Protein AF-A0A7J3VP95-F1 (afdb_monomer_lite)

Secondary structure (DSSP, 8-state):
--EEE--HHHHHHHHHHHHHH-TT---EEEEEEEEE-SSSS-TTTS-HHHHGGGTTTEEEETTTTEEEESS-EEETTTTEEE-TT-EEE-SS--SSPP----EEEEEEEEEETTEEEEEEEEEEPEEEEEEEEE--SSHHHHHHTT-------TT-----EEEEEEEEEPPPGGGG-----TT-EEEE---------------

Radius of gyration: 23.66 Å; chains: 1; bounding box: 58×36×75 Å

Sequence (203 aa):
MAVYECNEQQFIENIVRLLNALSDNRLIVNRRITLCDDHKYGPSILPEQEFAKYASIMERKGVKRSVYAKIPFIDEFHNRFYYAEEILHSSSSLSTPRLSIPYYRVEYSFSLWGNSYIYTFDVLFEPEVVIEKRRLPTGRMRRRIGIGSSSPSPNSSNNSILVHILRFNQPDERMFNINIPTQVVVLDVKRMIRTLGIDNEKI

Structure (mmCIF, N/CA/C/O backbone):
data_AF-A0A7J3VP95-F1
#
_entry.id   AF-A0A7J3VP95-F1
#
loop_
_atom_site.group_PDB
_atom_site.id
_atom_site.type_symbol
_atom_site.label_atom_id
_atom_site.label_alt_id
_atom_site.label_comp_id
_atom_site.label_asym_id
_atom_site.label_entity_id
_atom_site.label_seq_id
_atom_site.pdbx_PDB_ins_code
_atom_site.Cartn_x
_atom_site.Cartn_y
_atom_site.Cartn_z
_atom_site.occupancy
_atom_site.B_iso_or_equiv
_atom_site.auth_seq_id
_atom_site.auth_comp_id
_atom_site.auth_asym_id
_atom_site.auth_atom_id
_atom_site.pdbx_PDB_model_num
ATOM 1 N N . MET A 1 1 ? -21.949 14.390 17.402 1.00 67.62 1 MET A N 1
ATOM 2 C CA . MET A 1 1 ? -21.228 13.100 17.449 1.00 67.62 1 MET A CA 1
ATOM 3 C C . MET A 1 1 ? -19.769 13.398 17.171 1.00 67.62 1 MET A C 1
ATOM 5 O O . MET A 1 1 ? -19.504 14.025 16.151 1.00 67.62 1 MET A O 1
ATOM 9 N N . ALA A 1 2 ? -18.862 13.059 18.086 1.00 84.50 2 ALA A N 1
ATOM 10 C CA . ALA A 1 2 ? -17.431 13.306 17.908 1.00 84.50 2 ALA A CA 1
ATOM 11 C C . ALA A 1 2 ? -16.726 12.046 17.384 1.00 84.50 2 ALA A C 1
ATOM 13 O O . ALA A 1 2 ? -17.074 10.927 17.771 1.00 84.50 2 ALA A O 1
ATOM 14 N N . VAL A 1 3 ? -15.746 12.244 16.504 1.00 88.75 3 VAL A N 1
ATOM 15 C CA . VAL A 1 3 ? -14.845 11.197 16.012 1.00 88.75 3 VAL A CA 1
ATOM 16 C C . VAL A 1 3 ? -13.452 11.497 16.552 1.00 88.75 3 VAL A C 1
ATOM 18 O O . VAL A 1 3 ? -12.950 12.604 16.373 1.00 88.75 3 VAL A O 1
ATOM 21 N N . TYR A 1 4 ? -12.857 10.522 17.232 1.00 90.69 4 TYR A N 1
ATOM 22 C CA . TYR A 1 4 ? -11.535 10.612 17.835 1.00 90.69 4 TYR A CA 1
ATOM 23 C C . TYR A 1 4 ? -10.558 9.733 17.062 1.00 90.69 4 TYR A C 1
ATOM 25 O O . TYR A 1 4 ? -10.614 8.504 17.145 1.00 90.69 4 TYR A O 1
ATOM 33 N N . GLU A 1 5 ? -9.649 10.369 16.330 1.00 92.88 5 GLU A N 1
ATOM 34 C CA . GLU A 1 5 ? -8.517 9.689 15.710 1.00 92.88 5 GLU A CA 1
ATOM 35 C C . GLU A 1 5 ? -7.461 9.396 16.775 1.00 92.88 5 GLU A C 1
ATOM 37 O O . GLU A 1 5 ? -6.979 10.289 17.473 1.00 92.88 5 GLU A O 1
ATOM 42 N N . CYS A 1 6 ? -7.145 8.118 16.927 1.00 92.94 6 CYS A N 1
ATOM 43 C CA . CYS A 1 6 ? -6.206 7.601 17.907 1.00 92.94 6 CYS A CA 1
ATOM 44 C C . CYS A 1 6 ? -4.969 7.069 17.182 1.00 92.94 6 CYS A C 1
ATOM 46 O O . CYS A 1 6 ? -5.065 6.573 16.060 1.00 92.94 6 CYS A O 1
ATOM 48 N N . ASN A 1 7 ? -3.812 7.094 17.840 1.00 94.75 7 ASN A N 1
ATOM 49 C CA . ASN A 1 7 ? -2.738 6.164 17.489 1.00 94.75 7 ASN A CA 1
ATOM 50 C C . ASN A 1 7 ? -3.030 4.760 18.064 1.00 94.75 7 ASN A C 1
ATOM 52 O O . ASN A 1 7 ? -3.977 4.584 18.833 1.00 94.75 7 ASN A O 1
ATOM 56 N N . GLU A 1 8 ? -2.211 3.764 17.711 1.00 93.69 8 GLU A N 1
ATOM 57 C CA . GLU A 1 8 ? -2.425 2.370 18.133 1.00 93.69 8 GLU A CA 1
ATOM 58 C C . GLU A 1 8 ? -2.501 2.231 19.660 1.00 93.69 8 GLU A C 1
ATOM 60 O O . GLU A 1 8 ? -3.427 1.622 20.190 1.00 93.69 8 GLU A O 1
ATOM 65 N N . GLN A 1 9 ? -1.561 2.850 20.381 1.00 94.31 9 GLN A N 1
ATOM 66 C CA . GLN A 1 9 ? -1.474 2.745 21.838 1.00 94.31 9 GLN A CA 1
ATOM 67 C C . GLN A 1 9 ? -2.688 3.373 22.524 1.00 94.31 9 GLN A C 1
ATOM 69 O O . GLN A 1 9 ? -3.283 2.754 23.401 1.00 94.31 9 GLN A O 1
ATOM 74 N N . GLN A 1 10 ? -3.093 4.568 22.091 1.00 94.00 10 GLN A N 1
ATOM 75 C CA . GLN A 1 10 ? -4.285 5.252 22.595 1.00 94.00 10 GLN A CA 1
ATOM 76 C C . GLN A 1 10 ? -5.550 4.435 22.329 1.00 94.00 10 GLN A C 1
ATOM 78 O O . GLN A 1 10 ? -6.429 4.344 23.184 1.00 94.00 10 GLN A O 1
ATOM 83 N N . PHE A 1 11 ? -5.644 3.824 21.147 1.00 95.00 11 PHE A N 1
ATOM 84 C CA . PHE A 1 11 ? -6.777 2.989 20.777 1.00 95.00 11 PHE A CA 1
ATOM 85 C C . PHE A 1 11 ? -6.873 1.744 21.670 1.00 95.00 11 PHE A C 1
ATOM 87 O O . PHE A 1 11 ? -7.934 1.476 22.236 1.00 95.00 11 PHE A O 1
ATOM 94 N N . ILE A 1 12 ? -5.755 1.035 21.866 1.00 93.69 12 ILE A N 1
ATOM 95 C CA . ILE A 1 12 ? -5.672 -0.135 22.753 1.00 93.69 12 ILE A CA 1
ATOM 96 C C . ILE A 1 12 ? -5.955 0.258 24.207 1.00 93.69 12 ILE A C 1
ATOM 98 O O . ILE A 1 12 ? -6.709 -0.428 24.893 1.00 93.69 12 ILE A O 1
ATOM 102 N N . GLU A 1 13 ? -5.405 1.371 24.689 1.00 92.50 13 GLU A N 1
ATOM 103 C CA . GLU A 1 13 ? -5.632 1.829 26.060 1.00 92.50 13 GLU A CA 1
ATOM 104 C C . GLU A 1 13 ? -7.111 2.148 26.312 1.00 92.50 13 GLU A C 1
ATOM 106 O O . GLU A 1 13 ? -7.664 1.756 27.342 1.00 92.50 13 GLU A O 1
ATOM 111 N N . ASN A 1 14 ? -7.781 2.801 25.359 1.00 90.94 14 ASN A N 1
ATOM 112 C CA . ASN A 1 14 ? -9.214 3.070 25.455 1.00 90.94 14 ASN A CA 1
ATOM 113 C C . ASN A 1 14 ? -10.028 1.770 25.507 1.00 90.94 14 ASN A C 1
ATOM 115 O O . ASN A 1 14 ? -10.937 1.658 26.326 1.00 90.94 14 ASN A O 1
ATOM 119 N N . ILE A 1 15 ? -9.666 0.766 24.704 1.00 91.38 15 ILE A N 1
ATOM 120 C CA . ILE A 1 15 ? -10.269 -0.572 24.771 1.00 91.38 15 ILE A CA 1
ATOM 121 C C . ILE A 1 15 ? -10.087 -1.186 26.164 1.00 91.38 15 ILE A C 1
ATOM 123 O O . ILE A 1 15 ? -11.059 -1.638 26.765 1.00 91.38 15 ILE A O 1
ATOM 127 N N . VAL A 1 16 ? -8.864 -1.186 26.698 1.00 90.19 16 VAL A N 1
ATOM 128 C CA . VAL A 1 16 ? -8.554 -1.788 28.006 1.00 90.19 16 VAL A CA 1
ATOM 129 C C . VAL A 1 16 ? -9.328 -1.097 29.128 1.00 90.19 16 VAL A C 1
ATOM 131 O O . VAL A 1 16 ? -9.929 -1.765 29.969 1.00 90.19 16 VAL A O 1
ATOM 134 N N . ARG A 1 17 ? -9.375 0.240 29.127 1.00 88.50 17 ARG A N 1
ATOM 135 C CA . ARG A 1 17 ? -10.164 1.013 30.098 1.00 88.50 17 ARG A CA 1
ATOM 136 C C . ARG A 1 17 ? -11.646 0.652 30.033 1.00 88.50 17 ARG A C 1
ATOM 138 O O . ARG A 1 17 ? -12.285 0.550 31.076 1.00 88.50 17 ARG A O 1
ATOM 145 N N . LEU A 1 18 ? -12.177 0.424 28.833 1.00 87.31 18 LEU A N 1
ATOM 146 C CA . LEU A 1 18 ? -13.574 0.039 28.651 1.00 87.31 18 LEU A CA 1
ATOM 147 C C . LEU A 1 18 ? -13.863 -1.377 29.114 1.00 87.31 18 LEU A C 1
ATOM 149 O O . LEU A 1 18 ? -14.868 -1.581 29.783 1.00 87.31 18 LEU A O 1
ATOM 153 N N . LEU A 1 19 ? -12.983 -2.332 28.827 1.00 87.88 19 LEU A N 1
ATOM 154 C CA . LEU A 1 19 ? -13.123 -3.693 29.342 1.00 87.88 19 LEU A CA 1
ATOM 155 C C . LEU A 1 19 ? -13.106 -3.723 30.875 1.00 87.88 19 LEU A C 1
ATOM 157 O O . LEU A 1 19 ? -13.875 -4.464 31.471 1.00 87.88 19 LEU A O 1
ATOM 161 N N . ASN A 1 20 ? -12.285 -2.884 31.512 1.00 85.62 20 ASN A N 1
ATOM 162 C CA . ASN A 1 20 ? -12.245 -2.781 32.972 1.00 85.62 20 ASN A CA 1
ATOM 163 C C . ASN A 1 20 ? -13.489 -2.095 33.565 1.00 85.62 20 ASN A C 1
ATOM 165 O O . ASN A 1 20 ? -13.832 -2.346 34.718 1.00 85.62 20 ASN A O 1
ATOM 169 N N . ALA A 1 21 ? -14.142 -1.206 32.810 1.00 82.88 21 ALA A N 1
ATOM 170 C CA . ALA A 1 21 ? -15.312 -0.455 33.266 1.00 82.88 21 ALA A CA 1
ATOM 171 C C . ALA A 1 21 ? -16.646 -1.168 32.980 1.00 82.88 21 ALA A C 1
ATOM 173 O O . ALA A 1 21 ? -17.615 -0.977 33.714 1.00 82.88 21 ALA A O 1
ATOM 174 N N . LEU A 1 22 ? -16.716 -1.962 31.908 1.00 72.62 22 LEU A N 1
ATOM 175 C CA . LEU A 1 22 ? -17.922 -2.656 31.466 1.00 72.62 22 LEU A CA 1
ATOM 176 C C . LEU A 1 22 ? -17.973 -4.062 32.072 1.00 72.62 22 LEU A C 1
ATOM 178 O O . LEU A 1 22 ? -17.141 -4.913 31.779 1.00 72.62 22 LEU A O 1
ATOM 182 N N . SER A 1 23 ? -19.002 -4.325 32.874 1.00 65.38 23 SER A N 1
ATOM 183 C CA . SER A 1 23 ? -19.207 -5.596 33.585 1.00 65.38 23 SER A CA 1
ATOM 184 C C . SER A 1 23 ? -19.422 -6.809 32.661 1.00 65.38 23 SER A C 1
ATOM 186 O O . SER A 1 23 ? -19.236 -7.945 33.090 1.00 65.38 23 SER A O 1
ATOM 188 N N . ASP A 1 24 ? -19.785 -6.572 31.394 1.00 62.47 24 ASP A N 1
ATOM 189 C CA . ASP A 1 24 ? -20.232 -7.596 30.437 1.00 62.47 24 ASP A CA 1
ATOM 190 C C . ASP A 1 24 ? -19.112 -8.204 29.565 1.00 62.47 24 ASP A C 1
ATOM 192 O O . ASP A 1 24 ? -19.385 -9.013 28.675 1.00 62.47 24 ASP A O 1
ATOM 196 N N . ASN A 1 25 ? -17.839 -7.879 29.829 1.00 62.03 25 ASN A N 1
ATOM 197 C CA . ASN A 1 25 ? -16.644 -8.561 29.294 1.00 62.03 25 ASN A CA 1
ATOM 198 C C . ASN A 1 25 ? -16.522 -8.696 27.760 1.00 62.03 25 ASN A C 1
ATOM 200 O O . ASN A 1 25 ? -15.657 -9.435 27.289 1.00 62.03 25 ASN A O 1
ATOM 204 N N . ARG A 1 26 ? -17.357 -8.032 26.953 1.00 71.06 26 ARG A N 1
ATOM 205 C CA . ARG A 1 26 ? -17.331 -8.174 25.489 1.00 71.06 26 ARG A CA 1
ATOM 206 C C . ARG A 1 26 ? -17.492 -6.823 24.813 1.00 71.06 26 ARG A C 1
ATOM 208 O O . ARG A 1 26 ? -18.590 -6.286 24.712 1.00 71.06 26 ARG A O 1
ATOM 215 N N . LEU A 1 27 ? -16.372 -6.291 24.333 1.00 86.88 27 LEU A N 1
ATOM 216 C CA . LEU A 1 27 ? -16.337 -5.122 23.461 1.00 86.88 27 LEU A CA 1
ATOM 217 C C . LEU A 1 27 ? -16.312 -5.588 22.006 1.00 86.88 27 LEU A C 1
ATOM 219 O O . LEU A 1 27 ? -15.566 -6.504 21.660 1.00 86.88 27 LEU A O 1
ATOM 223 N N . ILE A 1 28 ? -17.109 -4.943 21.158 1.00 89.12 28 ILE A N 1
ATOM 224 C CA . ILE A 1 28 ? -17.083 -5.162 19.713 1.00 89.12 28 ILE A CA 1
ATOM 225 C C . ILE A 1 28 ? -16.252 -4.055 19.076 1.00 89.12 28 ILE A C 1
ATOM 227 O O . ILE A 1 28 ? -16.530 -2.871 19.273 1.00 89.12 28 ILE A O 1
ATOM 231 N N . VAL A 1 29 ? -15.259 -4.450 18.287 1.00 92.31 29 VAL A N 1
ATOM 232 C CA . VAL A 1 29 ? -14.457 -3.543 17.469 1.00 92.31 29 VAL A CA 1
ATOM 233 C C . VAL A 1 29 ? -14.649 -3.921 16.011 1.00 92.31 29 VAL A C 1
ATOM 235 O O . VAL A 1 29 ? -14.456 -5.067 15.619 1.00 92.31 29 VAL A O 1
ATOM 238 N N . ASN A 1 30 ? -15.023 -2.952 15.193 1.00 93.44 30 ASN A N 1
ATOM 239 C CA . ASN A 1 30 ? -15.144 -3.129 13.758 1.00 93.44 30 ASN A CA 1
ATOM 240 C C . ASN A 1 30 ? -13.771 -2.986 13.113 1.00 93.44 30 ASN A C 1
ATOM 242 O O . ASN A 1 30 ? -13.050 -2.033 13.401 1.00 93.44 30 ASN A O 1
ATOM 246 N N . ARG A 1 31 ? -13.436 -3.895 12.202 1.00 93.88 31 ARG A N 1
ATOM 247 C CA . ARG A 1 31 ? -12.296 -3.761 11.302 1.00 93.88 31 ARG A CA 1
ATOM 248 C C . ARG A 1 31 ? -12.786 -3.603 9.874 1.00 93.88 31 ARG A C 1
ATOM 250 O O . ARG A 1 31 ? -13.561 -4.416 9.376 1.00 93.88 31 ARG A O 1
ATOM 257 N N . ARG A 1 32 ? -12.303 -2.575 9.188 1.00 93.69 32 ARG A N 1
ATOM 258 C CA . ARG A 1 32 ? -12.590 -2.308 7.781 1.00 93.69 32 ARG A CA 1
ATOM 259 C C . ARG A 1 32 ? -11.287 -2.253 6.998 1.00 93.69 32 ARG A C 1
ATOM 261 O O . ARG A 1 32 ? -10.387 -1.498 7.340 1.00 93.69 32 ARG A O 1
ATOM 268 N N . ILE A 1 33 ? -11.218 -3.012 5.909 1.00 93.19 33 ILE A N 1
ATOM 269 C CA . ILE A 1 33 ? -10.061 -3.042 5.008 1.00 93.19 33 ILE A CA 1
ATOM 270 C C . ILE A 1 33 ? -10.485 -2.469 3.654 1.00 93.19 33 ILE A C 1
ATOM 272 O O . ILE A 1 33 ? -11.518 -2.846 3.096 1.00 93.19 33 ILE A O 1
ATOM 276 N N . THR A 1 34 ? -9.721 -1.510 3.135 1.00 93.12 34 THR A N 1
ATOM 277 C CA . THR A 1 34 ? -9.995 -0.839 1.859 1.00 93.12 34 THR A CA 1
ATOM 278 C C . THR A 1 34 ? -8.751 -0.831 0.979 1.00 93.12 34 THR A C 1
ATOM 280 O O . THR A 1 34 ? -7.710 -0.362 1.415 1.00 93.12 34 THR A O 1
ATOM 283 N N . LEU A 1 35 ? -8.871 -1.293 -0.270 1.00 93.12 35 LEU A N 1
ATOM 284 C CA . LEU A 1 35 ? -7.826 -1.125 -1.284 1.00 93.12 35 LEU A CA 1
ATOM 285 C C . LEU A 1 35 ? -7.728 0.347 -1.710 1.00 93.12 35 LEU A C 1
ATOM 287 O O . LEU A 1 35 ? -8.749 0.963 -2.032 1.00 93.12 35 LEU A O 1
ATOM 291 N N . CYS A 1 36 ? -6.510 0.881 -1.738 1.00 90.88 36 CYS A N 1
ATOM 292 C CA . CYS A 1 36 ? -6.195 2.246 -2.135 1.00 90.88 36 CYS A CA 1
ATOM 293 C C . CYS A 1 36 ? -5.037 2.283 -3.144 1.00 90.88 36 CYS A C 1
ATOM 295 O O . CYS A 1 36 ? -4.085 1.510 -3.047 1.00 90.88 36 CYS A O 1
ATOM 297 N N . ASP A 1 37 ? -5.130 3.233 -4.074 1.00 89.06 37 ASP A N 1
ATOM 298 C CA . ASP A 1 37 ? -4.095 3.598 -5.046 1.00 89.06 37 ASP A CA 1
ATOM 299 C C . ASP A 1 37 ? -4.227 5.100 -5.376 1.00 89.06 37 ASP A C 1
ATOM 301 O O . ASP A 1 37 ? -4.637 5.512 -6.455 1.00 89.06 37 ASP A O 1
ATOM 305 N N . ASP A 1 38 ? -4.001 5.947 -4.370 1.00 85.31 38 ASP A N 1
ATOM 306 C CA . ASP A 1 38 ? -4.168 7.408 -4.437 1.00 85.31 38 ASP A CA 1
ATOM 307 C C . ASP A 1 38 ? -2.832 8.151 -4.630 1.00 85.31 38 ASP A C 1
ATOM 309 O O . ASP A 1 38 ? -2.720 9.347 -4.357 1.00 85.31 38 ASP A O 1
ATOM 313 N N . HIS A 1 39 ? -1.798 7.438 -5.088 1.00 82.69 39 HIS A N 1
ATOM 314 C CA . HIS A 1 39 ? -0.425 7.931 -5.237 1.00 82.69 39 HIS A CA 1
ATOM 315 C C . HIS A 1 39 ? 0.225 8.467 -3.948 1.00 82.69 39 HIS A C 1
ATOM 317 O O . HIS A 1 39 ? 1.253 9.150 -4.019 1.00 82.69 39 HIS A O 1
ATOM 323 N N . LYS A 1 40 ? -0.320 8.133 -2.768 1.00 85.38 40 LYS A N 1
ATOM 324 C CA . LYS A 1 40 ? 0.311 8.423 -1.472 1.00 85.38 40 LYS A CA 1
ATOM 325 C C . LYS A 1 40 ? 1.668 7.736 -1.337 1.00 85.38 40 LYS A C 1
ATOM 327 O O . LYS A 1 40 ? 2.623 8.347 -0.858 1.00 85.38 40 LYS A O 1
ATOM 332 N N . TYR A 1 41 ? 1.751 6.478 -1.771 1.00 88.12 41 TYR A N 1
ATOM 333 C CA . TYR A 1 41 ? 2.972 5.682 -1.743 1.00 88.12 41 TYR A CA 1
ATOM 334 C C . TYR A 1 41 ? 3.560 5.526 -3.137 1.00 88.12 41 TYR A C 1
ATOM 336 O O . TYR A 1 41 ? 2.860 5.208 -4.098 1.00 88.12 41 TYR A O 1
ATOM 344 N N . GLY A 1 42 ? 4.872 5.726 -3.231 1.00 88.62 42 GLY A N 1
ATOM 345 C CA . GLY A 1 42 ? 5.609 5.563 -4.471 1.00 88.62 42 GLY A CA 1
ATOM 346 C C . GLY A 1 42 ? 7.092 5.285 -4.232 1.00 88.62 42 GLY A C 1
ATOM 347 O O . GLY A 1 42 ? 7.621 5.570 -3.148 1.00 88.62 42 GLY A O 1
ATOM 348 N N . PRO A 1 43 ? 7.812 4.766 -5.239 1.00 89.56 43 PRO A N 1
ATOM 349 C CA . PRO A 1 43 ? 9.171 4.284 -5.042 1.00 89.56 43 PRO A CA 1
ATOM 350 C C . PRO A 1 43 ? 10.186 5.361 -4.654 1.00 89.56 43 PRO A C 1
ATOM 352 O O . PRO A 1 43 ? 11.273 5.001 -4.226 1.00 89.56 43 PRO A O 1
ATOM 355 N N . SER A 1 44 ? 9.905 6.668 -4.769 1.00 87.06 44 SER A N 1
ATOM 356 C CA . SER A 1 44 ? 10.872 7.706 -4.351 1.00 87.06 44 SER A CA 1
ATOM 357 C C . SER A 1 44 ? 10.898 7.950 -2.844 1.00 87.06 44 SER A C 1
ATOM 359 O O . SER A 1 44 ? 11.905 8.429 -2.323 1.00 87.06 44 SER A O 1
ATOM 361 N N . ILE A 1 45 ? 9.779 7.694 -2.157 1.00 86.25 45 ILE A N 1
ATOM 362 C CA . ILE A 1 45 ? 9.624 7.998 -0.727 1.00 86.25 45 ILE A CA 1
ATOM 363 C C . ILE A 1 45 ? 9.939 6.797 0.169 1.00 86.25 45 ILE A C 1
ATOM 365 O O . ILE A 1 45 ? 10.073 6.963 1.377 1.00 86.25 45 ILE A O 1
ATOM 369 N N . LEU A 1 46 ? 10.096 5.602 -0.412 1.00 88.38 46 LEU A N 1
ATOM 370 C CA . LEU A 1 46 ? 10.439 4.401 0.344 1.00 88.38 46 LEU A CA 1
ATOM 371 C C . LEU A 1 46 ? 11.808 4.527 1.047 1.00 88.38 46 LEU A C 1
ATOM 373 O O . LEU A 1 46 ? 12.735 5.145 0.501 1.00 88.38 46 LEU A O 1
ATOM 377 N N . PRO A 1 47 ? 11.993 3.884 2.208 1.00 90.50 47 PRO A N 1
ATOM 378 C CA . PRO A 1 47 ? 13.318 3.624 2.762 1.00 90.50 47 PRO A CA 1
ATOM 379 C C . PRO A 1 47 ? 14.207 2.866 1.767 1.00 90.50 47 PRO A C 1
ATOM 381 O O . PRO A 1 47 ? 13.711 2.174 0.880 1.00 90.50 47 PRO A O 1
ATOM 384 N N . GLU A 1 48 ? 15.528 2.985 1.902 1.00 89.75 48 GLU A N 1
ATOM 385 C CA . GLU A 1 48 ? 16.466 2.363 0.953 1.00 89.75 48 GLU A CA 1
ATOM 386 C C . GLU A 1 48 ? 16.371 0.830 0.952 1.00 89.75 48 GLU A C 1
ATOM 388 O O . GLU A 1 48 ? 16.424 0.208 -0.104 1.00 89.75 48 GLU A O 1
ATOM 393 N N . GLN A 1 49 ? 16.136 0.237 2.125 1.00 92.12 49 GLN A N 1
ATOM 394 C CA . GLN A 1 49 ? 15.948 -1.208 2.289 1.00 92.12 49 GLN A CA 1
ATOM 395 C C . GLN A 1 49 ? 14.741 -1.726 1.491 1.00 92.12 49 GLN A C 1
ATOM 397 O O . GLN A 1 49 ? 14.855 -2.723 0.787 1.00 92.12 49 GLN A O 1
ATOM 402 N N . GLU A 1 50 ? 13.612 -1.012 1.531 1.00 91.56 50 GLU A N 1
ATOM 403 C CA . GLU A 1 50 ? 12.421 -1.369 0.747 1.00 91.56 50 GLU A CA 1
ATOM 404 C C . GLU A 1 50 ? 12.604 -1.064 -0.742 1.00 91.56 50 GLU A C 1
ATOM 406 O O . GLU A 1 50 ? 12.135 -1.808 -1.602 1.00 91.56 50 GLU A O 1
ATOM 411 N N . PHE A 1 51 ? 13.325 0.010 -1.076 1.00 92.25 51 PHE A N 1
ATOM 412 C CA . PHE A 1 51 ? 13.605 0.349 -2.469 1.00 92.25 51 PHE A CA 1
ATOM 413 C C . PHE A 1 51 ? 14.493 -0.686 -3.167 1.00 92.25 51 PHE A C 1
ATOM 415 O O . PHE A 1 51 ? 14.335 -0.908 -4.368 1.00 92.25 51 PHE A O 1
ATOM 422 N N . ALA A 1 52 ? 15.377 -1.365 -2.430 1.00 92.94 52 ALA A N 1
ATOM 423 C CA . ALA A 1 52 ? 16.246 -2.405 -2.973 1.00 92.94 52 ALA A CA 1
ATOM 424 C C . ALA A 1 52 ? 15.470 -3.516 -3.709 1.00 92.94 52 ALA A C 1
ATOM 426 O O . ALA A 1 52 ? 15.977 -4.061 -4.690 1.00 92.94 52 ALA A O 1
ATOM 427 N N . LYS A 1 53 ? 14.214 -3.784 -3.319 1.00 94.19 53 LYS A N 1
ATOM 428 C CA . LYS A 1 53 ? 13.323 -4.749 -3.990 1.00 94.19 53 LYS A CA 1
ATOM 429 C C . LYS A 1 53 ? 13.026 -4.382 -5.456 1.00 94.19 53 LYS A C 1
ATOM 431 O O . LYS A 1 53 ? 12.764 -5.258 -6.272 1.00 94.19 53 LYS A O 1
ATOM 436 N N . TYR A 1 54 ? 13.125 -3.100 -5.815 1.00 94.12 54 TYR A N 1
ATOM 437 C CA . TYR A 1 54 ? 12.878 -2.579 -7.165 1.00 94.12 54 TYR A CA 1
ATOM 438 C C . TYR A 1 54 ? 14.159 -2.390 -7.996 1.00 94.12 54 TYR A C 1
ATOM 440 O O . TYR A 1 54 ? 14.079 -2.054 -9.179 1.00 94.12 54 TYR A O 1
ATOM 448 N N . ALA A 1 55 ? 15.347 -2.591 -7.412 1.00 91.38 55 ALA A N 1
ATOM 449 C CA . ALA A 1 55 ? 16.633 -2.191 -7.999 1.00 91.38 55 ALA A CA 1
ATOM 450 C C . ALA A 1 55 ? 16.986 -2.891 -9.330 1.00 91.38 55 ALA A C 1
ATOM 452 O O . ALA A 1 55 ? 17.857 -2.436 -10.079 1.00 91.38 55 ALA A O 1
ATOM 453 N N . SER A 1 56 ? 16.322 -4.007 -9.640 1.00 93.75 56 SER A N 1
ATOM 454 C CA . SER A 1 56 ? 16.470 -4.714 -10.916 1.00 93.75 56 SER A CA 1
ATOM 455 C C . SER A 1 56 ? 15.877 -3.933 -12.095 1.00 93.75 56 SER A C 1
ATOM 457 O O . SER A 1 56 ? 16.433 -3.989 -13.191 1.00 93.75 56 SER A O 1
ATOM 459 N N . ILE A 1 57 ? 14.796 -3.177 -11.870 1.00 94.69 57 ILE A N 1
ATOM 460 C CA . ILE A 1 57 ? 14.047 -2.450 -12.909 1.00 94.69 57 ILE A CA 1
ATOM 461 C C . ILE A 1 57 ? 14.048 -0.932 -12.732 1.00 94.69 57 ILE A C 1
ATOM 463 O O . ILE A 1 57 ? 13.736 -0.209 -13.677 1.00 94.69 57 ILE A O 1
ATOM 467 N N . MET A 1 58 ? 14.426 -0.430 -11.557 1.00 93.44 58 MET A N 1
ATOM 468 C CA . MET A 1 58 ? 14.404 0.993 -11.227 1.00 93.44 58 MET A CA 1
ATOM 469 C C . MET A 1 58 ? 15.710 1.448 -10.594 1.00 93.44 58 MET A C 1
ATOM 471 O O . MET A 1 58 ? 16.438 0.672 -9.981 1.00 93.44 58 MET A O 1
ATOM 475 N N . GLU A 1 59 ? 15.968 2.745 -10.682 1.00 92.88 59 GLU A N 1
ATOM 476 C CA . GLU A 1 59 ? 17.073 3.394 -9.988 1.00 92.88 59 GLU A CA 1
ATOM 477 C C . GLU A 1 59 ? 16.676 4.793 -9.509 1.00 92.88 59 GLU A C 1
ATOM 479 O O . GLU A 1 59 ? 15.855 5.476 -10.125 1.00 92.88 59 GLU A O 1
ATOM 484 N N . ARG A 1 60 ? 17.270 5.237 -8.400 1.00 89.94 60 ARG A N 1
ATOM 485 C CA . ARG A 1 60 ? 17.134 6.608 -7.896 1.00 89.94 60 ARG A CA 1
ATOM 486 C C . ARG A 1 60 ? 18.320 7.434 -8.371 1.00 89.94 60 ARG A C 1
ATOM 488 O O . ARG A 1 60 ? 19.462 7.075 -8.103 1.00 89.94 60 ARG A O 1
ATOM 495 N N . LYS A 1 61 ? 18.058 8.567 -9.023 1.00 85.94 61 LYS A N 1
ATOM 496 C CA . LYS A 1 61 ? 19.096 9.493 -9.499 1.00 85.94 61 LYS A CA 1
ATOM 497 C C . LYS A 1 61 ? 18.855 10.916 -8.990 1.00 85.94 61 LYS A C 1
ATOM 499 O O . LYS A 1 61 ? 17.727 11.413 -8.985 1.00 85.94 61 LYS A O 1
ATOM 504 N N . GLY A 1 62 ? 19.952 11.583 -8.626 1.00 71.81 62 GLY A N 1
ATOM 505 C CA . GLY A 1 62 ? 20.009 13.020 -8.350 1.00 71.81 62 GLY A CA 1
ATOM 506 C C . GLY A 1 62 ? 19.523 13.477 -6.968 1.00 71.81 62 GLY A C 1
ATOM 507 O O . GLY A 1 62 ? 19.033 12.711 -6.135 1.00 71.81 62 GLY A O 1
ATOM 508 N N . VAL A 1 63 ? 19.659 14.786 -6.741 1.00 58.16 63 VAL A N 1
ATOM 509 C CA . VAL A 1 63 ? 19.163 15.502 -5.559 1.00 58.16 63 VAL A CA 1
ATOM 510 C C . VAL A 1 63 ? 17.637 15.524 -5.660 1.00 58.16 63 VAL A C 1
ATOM 512 O O . VAL A 1 63 ? 17.138 16.095 -6.622 1.00 58.16 63 VAL A O 1
ATOM 515 N N . LYS A 1 64 ? 16.913 14.904 -4.708 1.00 60.78 64 LYS A N 1
ATOM 516 C CA . LYS A 1 64 ? 15.434 14.699 -4.637 1.00 60.78 64 LYS A CA 1
ATOM 517 C C . LYS A 1 64 ? 14.914 13.273 -4.898 1.00 60.78 64 LYS A C 1
ATOM 519 O O . LYS A 1 64 ? 13.699 13.074 -4.861 1.00 60.78 64 LYS A O 1
ATOM 524 N N . ARG A 1 65 ? 15.790 12.272 -5.071 1.00 73.75 65 ARG A N 1
ATOM 525 C CA . ARG A 1 65 ? 15.406 10.844 -5.199 1.00 73.75 65 ARG A CA 1
ATOM 526 C C . ARG A 1 65 ? 14.387 10.579 -6.320 1.00 73.75 65 ARG A C 1
ATOM 528 O O . ARG A 1 65 ? 13.486 9.760 -6.152 1.00 73.75 65 ARG A O 1
ATOM 535 N N . SER A 1 66 ? 14.496 11.277 -7.452 1.00 86.12 66 SER A N 1
ATOM 536 C CA . SER A 1 66 ? 13.690 10.936 -8.630 1.00 86.12 66 SER A CA 1
ATOM 537 C C . SER A 1 66 ? 14.021 9.508 -9.066 1.00 86.12 66 SER A C 1
ATOM 539 O O . SER A 1 66 ? 15.191 9.123 -9.109 1.00 86.12 66 SER A O 1
ATOM 541 N N . VAL A 1 67 ? 12.985 8.727 -9.343 1.00 89.88 67 VAL A N 1
ATOM 542 C CA . VAL A 1 67 ? 13.070 7.320 -9.718 1.00 89.88 67 VAL A CA 1
ATOM 543 C C . VAL A 1 67 ? 12.876 7.207 -11.215 1.00 89.88 67 VAL A C 1
ATOM 545 O O . VAL A 1 67 ? 11.888 7.705 -11.759 1.00 89.88 67 VAL A O 1
ATOM 548 N N . TYR A 1 68 ? 13.818 6.529 -11.850 1.00 91.25 68 TYR A N 1
ATOM 549 C CA . TYR A 1 68 ? 13.830 6.262 -13.275 1.00 91.25 68 TYR A CA 1
ATOM 550 C C . TYR A 1 68 ? 13.708 4.764 -13.516 1.00 91.25 68 TYR A C 1
ATOM 552 O O . TYR A 1 68 ? 14.167 3.952 -12.707 1.00 91.25 68 TYR A O 1
ATOM 560 N N . ALA A 1 69 ? 13.110 4.402 -14.643 1.00 92.81 69 ALA A N 1
ATOM 561 C CA . ALA A 1 69 ? 13.164 3.045 -15.153 1.00 92.81 69 ALA A CA 1
ATOM 562 C C . ALA A 1 69 ? 14.584 2.744 -15.647 1.00 92.81 69 ALA A C 1
ATOM 564 O O . ALA A 1 69 ? 15.099 3.414 -16.540 1.00 92.81 69 ALA A O 1
ATOM 565 N N . LYS A 1 70 ? 15.220 1.718 -15.084 1.00 93.75 70 LYS A N 1
ATOM 566 C CA . LYS A 1 70 ? 16.550 1.258 -15.503 1.00 93.75 70 LYS A CA 1
ATOM 567 C C . LYS A 1 70 ? 16.485 0.480 -16.819 1.00 93.75 70 LYS A C 1
ATOM 569 O O . LYS A 1 70 ? 17.383 0.565 -17.649 1.00 93.75 70 LYS A O 1
ATOM 574 N N . ILE A 1 71 ? 15.414 -0.288 -16.996 1.00 91.25 71 ILE A N 1
ATOM 575 C CA . ILE A 1 71 ? 15.121 -1.124 -18.166 1.00 91.25 71 ILE A CA 1
ATOM 576 C C . ILE A 1 71 ? 13.621 -1.036 -18.468 1.00 91.25 71 ILE A C 1
ATOM 578 O O . ILE A 1 71 ? 12.863 -0.649 -17.579 1.00 91.25 71 ILE A O 1
ATOM 582 N N . PRO A 1 72 ? 13.156 -1.377 -19.682 1.00 90.44 72 PRO A N 1
ATOM 583 C CA . PRO A 1 72 ? 11.726 -1.406 -19.957 1.00 90.44 72 PRO A CA 1
ATOM 584 C C . PRO A 1 72 ? 11.025 -2.523 -19.172 1.00 90.44 72 PRO A C 1
ATOM 586 O O . PRO A 1 72 ? 11.502 -3.661 -19.145 1.00 90.44 72 PRO A O 1
ATOM 589 N N . PHE A 1 73 ? 9.869 -2.222 -18.582 1.00 92.56 73 PHE A N 1
ATOM 590 C CA . PHE A 1 73 ? 9.069 -3.197 -17.838 1.00 92.56 73 PHE A CA 1
ATOM 591 C C . PHE A 1 73 ? 7.568 -2.894 -17.920 1.00 92.56 73 PHE A C 1
ATOM 593 O O . PHE A 1 73 ? 7.145 -1.790 -18.268 1.00 92.56 73 PHE A O 1
ATOM 600 N N . ILE A 1 74 ? 6.760 -3.906 -17.613 1.00 91.31 74 ILE A N 1
ATOM 601 C CA . ILE A 1 74 ? 5.307 -3.803 -17.469 1.00 91.31 74 ILE A CA 1
ATOM 602 C C . ILE A 1 74 ? 4.979 -3.738 -15.984 1.00 91.31 74 ILE A C 1
ATOM 604 O O . ILE A 1 74 ? 5.464 -4.547 -15.207 1.00 91.31 74 ILE A O 1
ATOM 608 N N . ASP A 1 75 ? 4.125 -2.810 -15.601 1.00 91.75 75 ASP A N 1
ATOM 609 C CA . ASP A 1 75 ? 3.443 -2.800 -14.319 1.00 91.75 75 ASP A CA 1
ATOM 610 C C . ASP A 1 75 ? 2.096 -3.501 -14.480 1.00 91.75 75 ASP A C 1
ATOM 612 O O . ASP A 1 75 ? 1.210 -3.028 -15.201 1.00 91.75 75 ASP A O 1
ATOM 616 N N . GLU A 1 76 ? 1.976 -4.671 -13.858 1.00 90.81 76 GLU A N 1
ATOM 617 C CA . GLU A 1 76 ? 0.809 -5.532 -14.006 1.00 90.81 76 GLU A CA 1
ATOM 618 C C . GLU A 1 76 ? -0.423 -4.981 -13.289 1.00 90.81 76 GLU A C 1
ATOM 620 O O . GLU A 1 76 ? -1.528 -5.111 -13.812 1.00 90.81 76 GLU A O 1
ATOM 625 N N . PHE A 1 77 ? -0.250 -4.316 -12.144 1.00 90.44 77 PHE A N 1
ATOM 626 C CA . PHE A 1 77 ? -1.378 -3.807 -11.364 1.00 90.44 77 PHE A CA 1
ATOM 627 C C . PHE A 1 77 ? -2.076 -2.652 -12.086 1.00 90.44 77 PHE A C 1
ATOM 629 O O . PHE A 1 77 ? -3.299 -2.645 -12.213 1.00 90.44 77 PHE A O 1
ATOM 636 N N . HIS A 1 78 ? -1.303 -1.708 -12.630 1.00 89.19 78 HIS A N 1
ATOM 637 C CA . HIS A 1 78 ? -1.862 -0.569 -13.366 1.00 89.19 78 HIS A CA 1
ATOM 638 C C . HIS A 1 78 ? -2.036 -0.846 -14.869 1.00 89.19 78 HIS A C 1
ATOM 640 O O . HIS A 1 78 ? -2.552 0.011 -15.590 1.00 89.19 78 HIS A O 1
ATOM 646 N N . ASN A 1 79 ? -1.603 -2.019 -15.353 1.00 88.31 79 ASN A N 1
ATOM 647 C CA . ASN A 1 79 ? -1.567 -2.399 -16.769 1.00 88.31 79 ASN A CA 1
ATOM 648 C C . ASN A 1 79 ? -0.856 -1.345 -17.643 1.00 88.31 79 ASN A C 1
ATOM 650 O O . ASN A 1 79 ? -1.368 -0.897 -18.675 1.00 88.31 79 ASN A O 1
ATOM 654 N N . ARG A 1 80 ? 0.326 -0.908 -17.194 1.00 87.12 80 ARG A N 1
ATOM 655 C CA . ARG A 1 80 ? 1.136 0.134 -17.844 1.00 87.12 80 ARG A CA 1
ATOM 656 C C . ARG A 1 80 ? 2.482 -0.412 -18.277 1.00 87.12 80 ARG A C 1
ATOM 658 O O . ARG A 1 80 ? 3.001 -1.359 -17.703 1.00 87.12 80 ARG A O 1
ATOM 665 N N . PHE A 1 81 ? 3.058 0.204 -19.298 1.00 87.31 81 PHE A N 1
ATOM 666 C CA . PHE A 1 81 ? 4.415 -0.092 -19.729 1.00 87.31 81 PHE A CA 1
ATOM 667 C C . PHE A 1 81 ? 5.277 1.146 -19.600 1.00 87.31 81 PHE A C 1
ATOM 669 O O . PHE A 1 81 ? 4.879 2.215 -20.064 1.00 87.31 81 PHE A O 1
ATOM 676 N N . TYR A 1 82 ? 6.463 0.952 -19.042 1.00 88.75 82 TYR A N 1
ATOM 677 C CA . TYR A 1 82 ? 7.455 1.990 -18.843 1.00 88.75 82 TYR A CA 1
ATOM 678 C C . TYR A 1 82 ? 8.664 1.729 -19.735 1.00 88.75 82 TYR A C 1
ATOM 680 O O . TYR A 1 82 ? 9.155 0.599 -19.829 1.00 88.75 82 TYR A O 1
ATOM 688 N N . TYR A 1 83 ? 9.135 2.771 -20.413 1.00 87.06 83 TYR A N 1
ATOM 689 C CA . TYR A 1 83 ? 10.350 2.716 -21.223 1.00 87.06 83 TYR A CA 1
ATOM 690 C C . TYR A 1 83 ? 11.590 2.897 -20.346 1.00 87.06 83 TYR A C 1
ATOM 692 O O . TYR A 1 83 ? 11.514 3.478 -19.268 1.00 87.06 83 TYR A O 1
ATOM 700 N N . ALA A 1 84 ? 12.750 2.431 -20.818 1.00 88.62 84 ALA A N 1
ATOM 701 C CA . ALA A 1 84 ? 14.015 2.761 -20.164 1.00 88.62 84 ALA A CA 1
ATOM 702 C C . ALA A 1 84 ? 14.198 4.284 -20.079 1.00 88.62 84 ALA A C 1
ATOM 704 O O . ALA A 1 84 ? 13.802 5.009 -20.991 1.00 88.62 84 ALA A O 1
ATOM 705 N N . GLU A 1 85 ? 14.798 4.737 -18.980 1.00 87.94 85 GLU A N 1
ATOM 706 C CA . GLU A 1 85 ? 15.071 6.141 -18.651 1.00 87.94 85 GLU A CA 1
ATOM 707 C C . GLU A 1 85 ? 13.821 7.014 -18.432 1.00 87.94 85 GLU A C 1
ATOM 709 O O . GLU A 1 85 ? 13.936 8.211 -18.166 1.00 87.94 85 GLU A O 1
ATOM 714 N N . GLU A 1 86 ? 12.619 6.432 -18.472 1.00 87.62 86 GLU A N 1
ATOM 715 C CA . GLU A 1 86 ? 11.383 7.139 -18.148 1.00 87.62 86 GLU A CA 1
ATOM 716 C C . GLU A 1 86 ? 11.326 7.499 -16.654 1.00 87.62 86 GLU A C 1
ATOM 718 O O . GLU A 1 86 ? 11.730 6.717 -15.789 1.00 87.62 86 GLU A O 1
ATOM 723 N N . ILE A 1 87 ? 10.810 8.692 -16.339 1.00 87.88 87 ILE A N 1
ATOM 724 C CA . ILE A 1 87 ? 10.605 9.139 -14.957 1.00 87.88 87 ILE A CA 1
ATOM 725 C C . ILE A 1 87 ? 9.370 8.432 -14.398 1.00 87.88 87 ILE A C 1
ATOM 727 O O . ILE A 1 87 ? 8.244 8.741 -14.780 1.00 87.88 87 ILE A O 1
ATOM 731 N N . LEU A 1 88 ? 9.583 7.525 -13.449 1.00 87.75 88 LEU A N 1
ATOM 732 C CA . LEU A 1 88 ? 8.520 6.746 -12.811 1.00 87.75 88 LEU A CA 1
ATOM 733 C C . LEU A 1 88 ? 7.877 7.499 -11.653 1.00 87.75 88 LEU A C 1
ATOM 735 O O . LEU A 1 88 ? 6.670 7.429 -11.430 1.00 87.75 88 LEU A O 1
ATOM 739 N N . HIS A 1 89 ? 8.701 8.196 -10.875 1.00 84.12 89 HIS A N 1
ATOM 740 C CA . HIS A 1 89 ? 8.249 8.913 -9.695 1.00 84.12 89 HIS A CA 1
ATOM 741 C C . HIS A 1 89 ? 9.240 10.019 -9.335 1.00 84.12 89 HIS A C 1
ATOM 743 O O . HIS A 1 89 ? 10.451 9.834 -9.412 1.00 84.12 89 HIS A O 1
ATOM 749 N N . SER A 1 90 ? 8.752 11.167 -8.877 1.00 75.38 90 SER A N 1
ATOM 750 C CA . SER A 1 90 ? 9.596 12.227 -8.326 1.00 75.38 90 SER A CA 1
ATOM 751 C C . SER A 1 90 ? 8.976 12.774 -7.050 1.00 75.38 90 SER A C 1
ATOM 753 O O . SER A 1 90 ? 7.753 12.827 -6.923 1.00 75.38 90 SER A O 1
ATOM 755 N N . SER A 1 91 ? 9.817 13.198 -6.105 1.00 64.81 91 SER A N 1
ATOM 756 C CA . SER A 1 91 ? 9.364 13.875 -4.884 1.00 64.81 91 SER A CA 1
ATOM 757 C C . SER A 1 91 ? 8.795 15.276 -5.159 1.00 64.81 91 SER A C 1
ATOM 759 O O . SER A 1 91 ? 8.086 15.821 -4.319 1.00 64.81 91 SER A O 1
ATOM 761 N N . SER A 1 92 ? 9.041 15.851 -6.344 1.00 63.84 92 SER A N 1
ATOM 762 C CA . SER A 1 92 ? 8.386 17.079 -6.814 1.00 63.84 92 SER A CA 1
ATOM 763 C C . SER A 1 92 ? 7.085 16.793 -7.571 1.00 63.84 92 SER A C 1
ATOM 765 O O . SER A 1 92 ? 6.982 15.786 -8.273 1.00 63.84 92 SER A O 1
ATOM 767 N N . SER A 1 93 ? 6.097 17.686 -7.436 1.00 54.22 93 SER A N 1
ATOM 768 C CA . SER A 1 93 ? 4.825 17.682 -8.180 1.00 54.22 93 SER A CA 1
ATOM 769 C C . SER A 1 93 ? 5.072 17.679 -9.692 1.00 54.22 93 SER A C 1
ATOM 771 O O . SER A 1 93 ? 5.291 18.731 -10.286 1.00 54.22 93 SER A O 1
ATOM 773 N N . LEU A 1 94 ? 5.050 16.499 -10.310 1.00 53.03 94 LEU A N 1
ATOM 774 C CA . LEU A 1 94 ? 4.983 16.345 -11.759 1.00 53.03 94 LEU A CA 1
ATOM 775 C C . LEU A 1 94 ? 3.530 16.043 -12.127 1.00 53.03 94 LEU A C 1
ATOM 777 O O . LEU A 1 94 ? 2.856 15.290 -11.430 1.00 53.03 94 LEU A O 1
ATOM 781 N N . SER A 1 95 ? 3.070 16.638 -13.222 1.00 52.34 95 SER A N 1
ATOM 782 C CA . SER A 1 95 ? 1.723 16.502 -13.788 1.00 52.34 95 SER A CA 1
ATOM 783 C C . SER A 1 95 ? 1.470 15.160 -14.494 1.00 52.34 95 SER A C 1
ATOM 785 O O . SER A 1 95 ? 0.432 14.985 -15.128 1.00 52.34 95 SER A O 1
ATOM 787 N N . THR A 1 96 ? 2.414 14.219 -14.425 1.00 52.56 96 THR A N 1
ATOM 788 C CA . THR A 1 96 ? 2.373 12.926 -15.115 1.00 52.56 96 THR A CA 1
ATOM 789 C C . THR A 1 96 ? 2.008 11.788 -14.159 1.00 52.56 96 THR A C 1
ATOM 791 O O . THR A 1 96 ? 2.303 11.873 -12.963 1.00 52.56 96 THR A O 1
ATOM 794 N N . PRO A 1 97 ? 1.367 10.711 -14.656 1.00 55.41 97 PRO A N 1
ATOM 795 C CA . PRO A 1 97 ? 0.965 9.596 -13.812 1.00 55.41 97 PRO A CA 1
ATOM 796 C C . PRO A 1 97 ? 2.194 8.944 -13.177 1.00 55.41 97 PRO A C 1
ATOM 798 O O . PRO A 1 97 ? 3.063 8.407 -13.864 1.00 55.41 97 PRO A O 1
ATOM 801 N N . ARG A 1 98 ? 2.252 9.009 -11.849 1.00 75.12 98 ARG A N 1
ATOM 802 C CA . ARG A 1 98 ? 3.308 8.413 -11.039 1.00 75.12 98 ARG A CA 1
ATOM 803 C C . ARG A 1 98 ? 3.073 6.912 -10.932 1.00 75.12 98 ARG A C 1
ATOM 805 O O . ARG A 1 98 ? 1.931 6.486 -10.772 1.00 75.12 98 ARG A O 1
ATOM 812 N N . LEU A 1 99 ? 4.142 6.122 -10.996 1.00 87.69 99 LEU A N 1
ATOM 813 C CA . LEU A 1 99 ? 4.092 4.746 -10.517 1.00 87.69 99 LEU A CA 1
ATOM 814 C C . LEU A 1 99 ? 3.801 4.785 -9.012 1.00 87.69 99 LEU A C 1
ATOM 816 O O . LEU A 1 99 ? 4.628 5.270 -8.234 1.00 87.69 99 LEU A O 1
ATOM 820 N N . SER A 1 100 ? 2.625 4.311 -8.621 1.00 89.75 100 SER A N 1
ATOM 821 C CA . SER A 1 100 ? 2.205 4.188 -7.230 1.00 89.75 100 SER A CA 1
ATOM 822 C C . SER A 1 100 ? 2.332 2.758 -6.735 1.00 89.75 100 SER A C 1
ATOM 824 O O . SER A 1 100 ? 2.435 1.812 -7.511 1.00 89.75 100 SER A O 1
ATOM 826 N N . ILE A 1 101 ? 2.388 2.619 -5.415 1.00 92.88 101 ILE A N 1
ATOM 827 C CA . ILE A 1 101 ? 2.394 1.324 -4.745 1.00 92.88 101 ILE A CA 1
ATOM 828 C C . ILE A 1 101 ? 1.011 1.153 -4.112 1.00 92.88 101 ILE A C 1
ATOM 830 O O . ILE A 1 101 ? 0.662 1.958 -3.239 1.00 92.88 101 ILE A O 1
ATOM 834 N N . PRO A 1 102 ? 0.221 0.151 -4.533 1.00 93.94 102 PRO A N 1
ATOM 835 C CA . PRO A 1 102 ? -1.082 -0.096 -3.943 1.00 93.94 102 PRO A 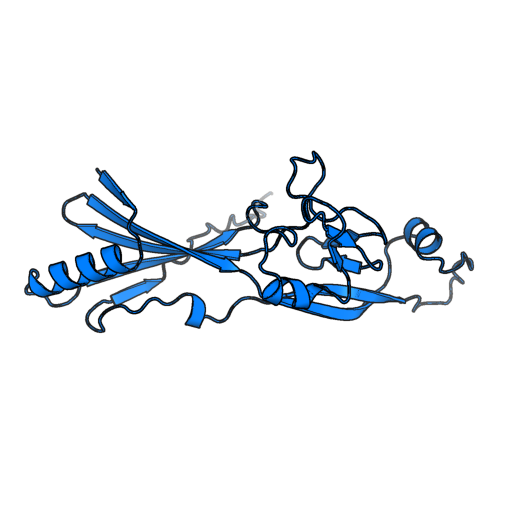CA 1
ATOM 836 C C . PRO A 1 102 ? -0.939 -0.541 -2.488 1.00 93.94 102 PRO A C 1
ATOM 838 O O . PRO A 1 102 ? 0.068 -1.128 -2.077 1.00 93.94 102 PRO A O 1
ATOM 841 N N . TYR A 1 103 ? -1.960 -0.248 -1.692 1.00 94.62 103 TYR A N 1
ATOM 842 C CA . TYR A 1 103 ? -1.973 -0.584 -0.274 1.00 94.62 103 TYR A CA 1
ATOM 843 C C . TYR A 1 103 ? -3.391 -0.844 0.227 1.00 94.62 103 TYR A C 1
ATOM 845 O O . TYR A 1 103 ? -4.380 -0.385 -0.350 1.00 94.62 103 TYR A O 1
ATOM 853 N N . TYR A 1 104 ? -3.492 -1.571 1.333 1.00 95.38 104 TYR A N 1
ATOM 854 C CA . TYR A 1 104 ? -4.717 -1.668 2.108 1.00 95.38 104 TYR A CA 1
ATOM 855 C C . TYR A 1 104 ? -4.701 -0.646 3.240 1.00 95.38 104 TYR A C 1
ATOM 857 O O . TYR A 1 104 ? -3.807 -0.664 4.081 1.00 95.38 104 TYR A O 1
ATOM 865 N N . ARG A 1 105 ? -5.715 0.218 3.295 1.00 95.56 105 ARG A N 1
ATOM 866 C CA . ARG A 1 105 ? -6.028 1.006 4.488 1.00 95.56 105 ARG A CA 1
ATOM 867 C C . ARG A 1 105 ? -6.850 0.144 5.436 1.00 95.56 105 ARG A C 1
ATOM 869 O O . ARG A 1 105 ? -7.972 -0.243 5.090 1.00 95.56 105 ARG A O 1
ATOM 876 N N . VAL A 1 106 ? -6.292 -0.148 6.602 1.00 95.25 106 VAL A N 1
ATOM 877 C CA . VAL A 1 106 ? -6.946 -0.887 7.681 1.00 95.25 106 VAL A CA 1
ATOM 878 C C . VAL A 1 106 ? -7.443 0.116 8.708 1.00 95.25 106 VAL A C 1
ATOM 880 O O . VAL A 1 106 ? -6.686 0.950 9.192 1.00 95.25 106 VAL A O 1
ATOM 883 N N . GLU A 1 107 ? -8.726 0.043 9.027 1.00 95.94 107 GLU A N 1
ATOM 884 C CA . GLU A 1 107 ? -9.391 0.885 10.012 1.00 95.94 107 GLU A CA 1
ATOM 885 C C . GLU A 1 107 ? -9.984 -0.004 11.098 1.00 95.94 107 GLU A C 1
ATOM 887 O O . GLU A 1 107 ? -10.788 -0.887 10.809 1.00 95.94 107 GLU A O 1
ATOM 892 N N . TYR A 1 108 ? -9.602 0.253 12.341 1.00 95.69 108 TYR A N 1
ATOM 893 C CA . TYR A 1 108 ? -10.243 -0.278 13.529 1.00 95.69 108 TYR A CA 1
ATOM 894 C C . TYR A 1 108 ? -11.102 0.813 14.155 1.00 95.69 108 TYR A C 1
ATOM 896 O O . TYR A 1 108 ? -10.630 1.931 14.368 1.00 95.69 108 TYR A O 1
ATOM 904 N N . SER A 1 109 ? -12.355 0.502 14.470 1.00 94.75 109 SER A N 1
ATOM 905 C CA . SER A 1 109 ? -13.255 1.465 15.091 1.00 94.75 109 SER A CA 1
ATOM 906 C C . SER A 1 109 ? -14.231 0.838 16.075 1.00 94.75 109 SER A C 1
ATOM 908 O O . SER A 1 109 ? -14.694 -0.288 15.910 1.00 94.75 109 SER A O 1
ATOM 910 N N . PHE A 1 110 ? -14.564 1.586 17.120 1.00 92.38 110 PHE A N 1
ATOM 911 C CA . PHE A 1 110 ? -15.665 1.261 18.021 1.00 92.38 110 PHE A CA 1
ATOM 912 C C . PHE A 1 110 ? -16.366 2.546 18.454 1.00 92.38 110 PHE A C 1
ATOM 914 O O . PHE A 1 110 ? -15.781 3.633 18.436 1.00 92.38 110 PHE A O 1
ATOM 921 N N . SER A 1 111 ? -17.631 2.421 18.844 1.00 89.06 111 SER A N 1
ATOM 922 C CA . SER A 1 111 ? -18.435 3.551 19.296 1.00 89.06 111 SER A CA 1
ATOM 923 C C . SER A 1 111 ? -18.859 3.361 20.745 1.00 89.06 111 SER A C 1
ATOM 925 O O . SER A 1 111 ? -19.265 2.273 21.145 1.00 89.06 111 SER A O 1
ATOM 927 N N . LEU A 1 112 ? -18.799 4.438 21.523 1.00 83.12 112 LEU A N 1
ATOM 928 C CA . LEU A 1 112 ? -19.229 4.477 22.914 1.00 83.12 112 LEU A CA 1
ATOM 929 C C . LEU A 1 112 ? -19.973 5.783 23.185 1.00 83.12 112 LEU A C 1
ATOM 931 O O . LEU A 1 112 ? -19.456 6.861 22.901 1.00 83.12 112 LEU A O 1
ATOM 935 N N . TRP A 1 113 ? -21.183 5.681 23.742 1.00 80.00 113 TRP A N 1
ATOM 936 C CA . TRP A 1 113 ? -22.004 6.827 24.165 1.00 80.00 113 TRP A CA 1
ATOM 937 C C . TRP A 1 113 ? -22.115 7.949 23.110 1.00 80.00 113 TRP A C 1
ATOM 939 O O . TRP A 1 113 ? -22.103 9.133 23.431 1.00 80.00 113 TRP A O 1
ATOM 949 N N . GLY A 1 114 ? -22.206 7.575 21.828 1.00 79.38 114 GLY A N 1
ATOM 950 C CA . GLY A 1 114 ? -22.334 8.518 20.707 1.00 79.38 114 GLY A CA 1
ATOM 951 C C . GLY A 1 114 ? -21.017 9.107 20.177 1.00 79.38 114 GLY A C 1
ATOM 9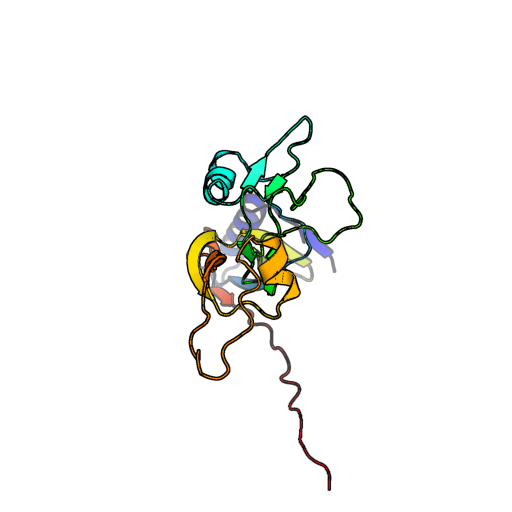52 O O . GLY A 1 114 ? -21.049 9.881 19.214 1.00 79.38 114 GLY A O 1
ATOM 953 N N . ASN A 1 115 ? -19.876 8.721 20.752 1.00 87.56 115 ASN A N 1
ATOM 954 C CA . ASN A 1 115 ? -18.533 9.025 20.260 1.00 87.56 115 ASN A CA 1
ATOM 955 C C . ASN A 1 115 ? -17.950 7.822 19.518 1.00 87.56 115 ASN A C 1
ATOM 957 O O . ASN A 1 115 ? -18.217 6.682 19.891 1.00 87.56 115 ASN A O 1
ATOM 961 N N . SER A 1 116 ? -17.151 8.065 18.480 1.00 90.38 116 SER A N 1
ATOM 962 C CA . SER A 1 116 ? -16.460 7.004 17.735 1.00 90.38 116 SER A CA 1
ATOM 963 C C . SER A 1 116 ? -14.956 7.166 17.854 1.00 90.38 116 SER A C 1
ATOM 965 O O . SER A 1 116 ? -14.440 8.263 17.664 1.00 90.38 116 SER A O 1
ATOM 967 N N . TYR A 1 117 ? -14.266 6.077 18.156 1.00 94.25 117 TYR A N 1
ATOM 968 C CA . TYR A 1 117 ? -12.813 6.016 18.239 1.00 94.25 117 TYR A CA 1
ATOM 969 C C . TYR A 1 117 ? -12.312 5.252 17.029 1.00 94.25 117 TYR A C 1
ATOM 971 O O . TYR A 1 117 ? -12.844 4.184 16.723 1.00 94.25 117 TYR A O 1
ATOM 979 N N . ILE A 1 118 ? -11.326 5.809 16.334 1.00 95.69 118 ILE A N 1
ATOM 980 C CA . ILE A 1 118 ? -10.817 5.258 15.082 1.00 95.69 118 ILE A CA 1
ATOM 981 C C . ILE A 1 118 ? -9.297 5.192 15.147 1.00 95.69 118 ILE A C 1
ATOM 983 O O . ILE A 1 118 ? -8.640 6.170 15.496 1.00 95.69 118 ILE A O 1
ATOM 987 N N . TYR A 1 119 ? -8.746 4.044 14.774 1.00 96.81 119 TYR A N 1
ATOM 988 C CA . TYR A 1 119 ? -7.332 3.871 14.488 1.00 96.81 119 TYR A CA 1
ATOM 989 C C . TYR A 1 119 ? -7.170 3.351 13.064 1.00 96.81 119 TYR A C 1
ATOM 991 O O . TYR A 1 119 ? -7.803 2.367 12.683 1.00 96.81 119 TYR A O 1
ATOM 999 N N . THR A 1 120 ? -6.321 4.005 12.274 1.00 96.25 120 THR A N 1
ATOM 1000 C CA . THR A 1 120 ? -6.035 3.589 10.900 1.00 96.25 120 THR A CA 1
ATOM 1001 C C . THR A 1 120 ? -4.550 3.423 10.660 1.00 96.25 120 THR A C 1
ATOM 1003 O O . THR A 1 120 ? -3.755 4.256 11.096 1.00 96.25 120 THR A O 1
ATOM 1006 N N . PHE A 1 121 ? -4.192 2.415 9.877 1.00 96.19 121 PHE A N 1
ATOM 1007 C CA . PHE A 1 121 ? -2.845 2.237 9.355 1.00 96.19 121 PHE A CA 1
ATOM 1008 C C . PHE A 1 121 ? -2.892 1.654 7.942 1.00 96.19 121 PHE A C 1
ATOM 1010 O O . PHE A 1 121 ? -3.889 1.063 7.523 1.00 96.19 121 PHE A O 1
ATOM 1017 N N . ASP A 1 122 ? -1.809 1.853 7.199 1.00 95.50 122 ASP A N 1
ATOM 1018 C CA . ASP A 1 122 ? -1.705 1.440 5.805 1.00 95.50 122 ASP A CA 1
ATOM 1019 C C . ASP A 1 122 ? -0.715 0.279 5.678 1.00 95.50 122 ASP A C 1
ATOM 1021 O O . ASP A 1 122 ? 0.390 0.326 6.220 1.00 95.50 122 ASP A O 1
ATOM 1025 N N . VAL A 1 123 ? -1.108 -0.752 4.933 1.00 95.00 123 VAL A N 1
ATOM 1026 C CA . VAL A 1 123 ? -0.299 -1.941 4.654 1.00 95.00 123 VAL A CA 1
ATOM 1027 C C . VAL A 1 123 ? -0.038 -2.010 3.156 1.00 95.00 123 VAL A C 1
ATOM 1029 O O . VAL A 1 123 ? -0.956 -2.245 2.368 1.00 95.00 123 VAL A O 1
ATOM 1032 N N . LEU A 1 124 ? 1.207 -1.758 2.756 1.00 94.38 124 LEU A N 1
ATOM 1033 C CA . LEU A 1 124 ? 1.611 -1.720 1.352 1.00 94.38 124 LEU A CA 1
ATOM 1034 C C . LEU A 1 124 ? 1.704 -3.132 0.767 1.00 94.38 124 LEU A C 1
ATOM 1036 O O . LEU A 1 124 ? 2.017 -4.088 1.474 1.00 94.38 124 LEU A O 1
ATOM 1040 N N . PHE A 1 125 ? 1.462 -3.242 -0.536 1.00 95.00 125 PHE A N 1
ATOM 1041 C CA . PHE A 1 125 ? 1.665 -4.486 -1.268 1.00 95.00 125 PHE A CA 1
ATOM 1042 C C . PHE A 1 125 ? 3.157 -4.753 -1.463 1.00 95.00 125 PHE A C 1
ATOM 1044 O O . PHE A 1 125 ? 3.958 -3.825 -1.621 1.00 95.00 125 PHE A O 1
ATOM 1051 N N . GLU A 1 126 ? 3.522 -6.030 -1.491 1.00 94.06 126 GLU A N 1
ATOM 1052 C CA . GLU A 1 126 ? 4.907 -6.438 -1.683 1.00 94.06 126 GLU A CA 1
ATOM 1053 C C . GLU A 1 126 ? 5.255 -6.468 -3.178 1.00 94.06 126 GLU A C 1
ATOM 1055 O O . GLU A 1 126 ? 4.567 -7.136 -3.955 1.00 94.06 126 GLU A O 1
ATOM 1060 N N . PRO A 1 127 ? 6.299 -5.746 -3.621 1.00 95.44 127 PRO A N 1
ATOM 1061 C CA . PRO A 1 127 ? 6.715 -5.786 -5.013 1.00 95.44 127 PRO A CA 1
ATOM 1062 C C . PRO A 1 127 ? 7.403 -7.108 -5.353 1.00 95.44 127 PRO A C 1
ATOM 1064 O O . PRO A 1 127 ? 8.278 -7.578 -4.628 1.00 95.44 127 PRO A O 1
ATOM 1067 N N . GLU A 1 128 ? 7.093 -7.643 -6.526 1.00 95.75 128 GLU A N 1
ATOM 1068 C CA . GLU A 1 128 ? 7.799 -8.778 -7.108 1.00 95.75 128 GLU A CA 1
ATOM 1069 C C . GLU A 1 128 ? 8.156 -8.463 -8.561 1.00 95.75 128 GLU A C 1
ATOM 1071 O O . GLU A 1 128 ? 7.314 -8.035 -9.349 1.00 95.75 128 GLU A O 1
ATOM 1076 N N . VAL A 1 129 ? 9.425 -8.659 -8.924 1.00 95.38 129 VAL A N 1
ATOM 1077 C CA . VAL A 1 129 ? 9.908 -8.428 -10.288 1.00 95.38 129 VAL A CA 1
ATOM 1078 C C . VAL A 1 129 ? 10.229 -9.766 -10.931 1.00 95.38 129 VAL A C 1
ATOM 1080 O O . VAL A 1 129 ? 11.209 -10.417 -10.570 1.00 95.38 129 VAL A O 1
ATOM 1083 N N . VAL A 1 130 ? 9.429 -10.148 -11.921 1.00 94.69 130 VAL A N 1
ATOM 1084 C CA . VAL A 1 130 ? 9.569 -11.409 -12.659 1.00 94.69 130 VAL A CA 1
ATOM 1085 C C . VAL A 1 130 ? 9.881 -11.152 -14.130 1.00 94.69 130 VAL A C 1
ATOM 1087 O O . VAL A 1 130 ? 9.670 -10.056 -14.646 1.00 94.69 130 VAL A O 1
ATOM 1090 N N . ILE A 1 131 ? 10.382 -12.168 -14.831 1.00 92.75 131 ILE A N 1
ATOM 1091 C CA . ILE A 1 131 ? 10.583 -12.124 -16.284 1.00 92.75 131 ILE A CA 1
ATOM 1092 C C . ILE A 1 131 ? 9.613 -13.111 -16.918 1.00 92.75 131 ILE A C 1
ATOM 1094 O O . ILE A 1 131 ? 9.702 -14.312 -16.672 1.00 92.75 131 ILE A O 1
ATOM 1098 N N . GLU A 1 132 ? 8.718 -12.624 -17.775 1.00 89.25 132 GLU A N 1
ATOM 1099 C CA . GLU A 1 132 ? 7.733 -13.472 -18.450 1.00 89.25 132 GLU A CA 1
ATOM 1100 C C . GLU A 1 132 ? 7.705 -13.253 -19.959 1.00 89.25 132 GLU A C 1
ATOM 1102 O O . GLU A 1 132 ? 8.028 -12.183 -20.477 1.00 89.25 132 GLU A O 1
ATOM 1107 N N . LYS A 1 133 ? 7.258 -14.282 -20.687 1.00 85.81 133 LYS A N 1
ATOM 1108 C CA . LYS A 1 133 ? 6.987 -14.187 -22.123 1.00 85.81 133 LYS A CA 1
ATOM 1109 C C . LYS A 1 133 ? 5.637 -13.502 -22.343 1.00 85.81 133 LYS A C 1
ATOM 1111 O O . LYS A 1 133 ? 4.594 -14.128 -22.186 1.00 85.81 133 LYS A O 1
ATOM 1116 N N . ARG A 1 134 ? 5.641 -12.237 -22.770 1.00 77.94 134 ARG A N 1
ATOM 1117 C CA . ARG A 1 134 ? 4.424 -11.483 -23.127 1.00 77.94 134 ARG A CA 1
ATOM 1118 C C . ARG A 1 134 ? 4.361 -11.219 -24.629 1.00 77.94 134 ARG A C 1
ATOM 1120 O O . ARG A 1 134 ? 5.372 -11.014 -25.304 1.00 77.94 134 ARG A O 1
ATOM 1127 N N . ARG A 1 135 ? 3.142 -11.201 -25.173 1.00 71.50 135 ARG A N 1
ATOM 1128 C CA . ARG A 1 135 ? 2.876 -10.672 -26.518 1.00 71.50 135 ARG A CA 1
ATOM 1129 C C . ARG A 1 135 ? 2.718 -9.158 -26.392 1.00 71.50 135 ARG A C 1
ATOM 1131 O O . ARG A 1 135 ? 1.754 -8.695 -25.796 1.00 71.50 135 ARG A O 1
ATOM 1138 N N . LEU A 1 136 ? 3.673 -8.392 -26.913 1.00 63.84 136 LEU A N 1
ATOM 1139 C CA . LEU A 1 136 ? 3.597 -6.930 -26.859 1.00 63.84 136 LEU A CA 1
ATOM 1140 C C . LEU A 1 136 ? 2.474 -6.411 -27.777 1.00 63.84 136 LEU A C 1
ATOM 1142 O O . LEU A 1 136 ? 2.430 -6.808 -28.949 1.00 63.84 136 LEU A O 1
ATOM 1146 N N . PRO A 1 137 ? 1.595 -5.513 -27.296 1.00 52.59 137 PRO A N 1
ATOM 1147 C CA . PRO A 1 137 ? 0.576 -4.898 -28.130 1.00 52.59 137 PRO A CA 1
ATOM 1148 C C . PRO A 1 137 ? 1.230 -3.911 -29.113 1.00 52.59 137 PRO A C 1
ATOM 1150 O O . PRO A 1 137 ? 1.729 -2.854 -28.742 1.00 52.59 137 PRO A O 1
ATOM 1153 N N . THR A 1 138 ? 1.172 -4.249 -30.403 1.00 54.03 138 THR A N 1
ATOM 1154 C CA . THR A 1 138 ? 1.487 -3.413 -31.584 1.00 54.03 138 THR A CA 1
ATOM 1155 C C . THR A 1 138 ? 2.957 -3.061 -31.891 1.00 54.03 138 THR A C 1
ATOM 1157 O O . THR A 1 138 ? 3.835 -2.915 -31.042 1.00 54.03 138 THR A O 1
ATOM 1160 N N . GLY A 1 139 ? 3.231 -2.890 -33.193 1.00 52.25 139 GLY A N 1
ATOM 1161 C CA . GLY A 1 139 ? 4.571 -2.716 -33.769 1.00 52.25 139 GLY A CA 1
ATOM 1162 C C . GLY A 1 139 ? 5.309 -1.412 -33.430 1.00 52.25 139 GLY A C 1
ATOM 1163 O O . GLY A 1 139 ? 6.502 -1.323 -33.714 1.00 52.25 139 GLY A O 1
ATOM 1164 N N . ARG A 1 140 ? 4.661 -0.411 -32.810 1.00 53.00 140 ARG A N 1
ATOM 1165 C CA . ARG A 1 140 ? 5.349 0.813 -32.336 1.00 53.00 140 ARG A CA 1
ATOM 1166 C C . ARG A 1 140 ? 6.214 0.540 -31.103 1.00 53.00 140 ARG A C 1
ATOM 1168 O O . ARG A 1 140 ? 7.307 1.086 -30.993 1.00 53.00 140 ARG A O 1
ATOM 1175 N N . MET A 1 141 ? 5.748 -0.350 -30.231 1.00 55.03 141 MET A N 1
ATOM 1176 C CA . MET A 1 141 ? 6.439 -0.761 -29.010 1.00 55.03 141 MET A CA 1
ATOM 1177 C C . MET A 1 141 ? 7.691 -1.589 -29.332 1.00 55.03 141 MET A C 1
ATOM 1179 O O . MET A 1 141 ? 8.765 -1.334 -28.798 1.00 55.03 141 MET A O 1
ATOM 1183 N N . ARG A 1 142 ? 7.587 -2.504 -30.309 1.00 55.47 142 ARG A N 1
ATOM 1184 C CA . ARG A 1 142 ? 8.709 -3.333 -30.791 1.00 55.47 142 ARG A CA 1
ATOM 1185 C C . ARG A 1 142 ? 9.875 -2.519 -31.345 1.00 55.47 142 ARG A C 1
ATOM 1187 O O . ARG A 1 142 ? 11.014 -2.784 -30.979 1.00 55.47 142 ARG A O 1
ATOM 1194 N N . ARG A 1 143 ? 9.587 -1.490 -32.157 1.00 56.75 143 ARG A N 1
ATOM 1195 C CA . ARG A 1 143 ? 10.625 -0.603 -32.716 1.00 56.75 143 ARG A CA 1
ATOM 1196 C C . ARG A 1 143 ? 11.395 0.157 -31.635 1.00 56.75 143 ARG A C 1
ATOM 1198 O O . ARG A 1 143 ? 12.586 0.371 -31.802 1.00 56.75 143 ARG A O 1
ATOM 1205 N N . ARG A 1 144 ? 10.734 0.557 -30.542 1.00 54.06 144 ARG A N 1
ATOM 1206 C CA . ARG A 1 144 ? 11.373 1.288 -29.432 1.00 54.06 144 ARG A CA 1
ATOM 1207 C C . ARG A 1 144 ? 12.168 0.388 -28.485 1.00 54.06 144 ARG A C 1
ATOM 1209 O O . ARG A 1 144 ? 13.124 0.859 -27.893 1.00 54.06 144 ARG A O 1
ATOM 1216 N N . ILE A 1 145 ? 11.813 -0.893 -28.382 1.00 56.44 145 ILE A N 1
ATOM 1217 C CA . ILE A 1 145 ? 12.551 -1.897 -27.588 1.00 56.44 145 ILE A CA 1
ATOM 1218 C C . ILE A 1 145 ? 13.769 -2.448 -28.373 1.00 56.44 145 ILE A C 1
ATOM 1220 O O . ILE A 1 145 ? 14.471 -3.334 -27.906 1.00 56.44 145 ILE A O 1
ATOM 1224 N N . GLY A 1 146 ? 14.047 -1.939 -29.582 1.00 52.41 146 GLY A N 1
ATOM 1225 C CA . GLY A 1 146 ? 15.181 -2.387 -30.404 1.00 52.41 146 GLY A CA 1
ATOM 1226 C C . GLY A 1 146 ? 15.003 -3.784 -31.009 1.00 52.41 146 GLY A C 1
ATOM 1227 O O . GLY A 1 146 ? 15.925 -4.319 -31.620 1.00 52.41 146 GLY A O 1
ATOM 1228 N N . ILE A 1 147 ? 13.812 -4.377 -30.886 1.00 55.47 147 ILE A N 1
ATOM 1229 C CA . ILE A 1 147 ? 13.488 -5.661 -31.505 1.00 55.47 147 ILE A CA 1
ATOM 1230 C C . ILE A 1 147 ? 13.050 -5.348 -32.929 1.00 55.47 147 ILE A C 1
ATOM 1232 O O . ILE A 1 147 ? 11.949 -4.838 -33.163 1.00 55.47 147 ILE A O 1
ATOM 1236 N N . GLY A 1 148 ? 13.983 -5.575 -33.856 1.00 46.62 148 GLY A N 1
ATOM 1237 C CA . GLY A 1 148 ? 13.899 -5.195 -35.259 1.00 46.62 148 GLY A CA 1
ATOM 1238 C C . GLY A 1 148 ? 12.535 -5.465 -35.892 1.00 46.62 148 GLY A C 1
ATOM 1239 O O . GLY A 1 148 ? 11.852 -6.446 -35.597 1.00 46.62 148 GLY A O 1
ATOM 1240 N N . SER A 1 149 ? 12.145 -4.566 -36.790 1.00 46.31 149 SER A N 1
ATOM 1241 C CA . SER A 1 149 ? 10.971 -4.669 -37.650 1.00 46.31 149 SER A CA 1
ATOM 1242 C C . SER A 1 149 ? 11.134 -5.782 -38.691 1.00 46.31 149 SER A C 1
ATOM 1244 O O . SER A 1 149 ? 11.127 -5.513 -39.890 1.00 46.31 149 SER A O 1
ATOM 1246 N N . SER A 1 150 ? 11.294 -7.033 -38.265 1.00 48.28 150 SER A N 1
ATOM 1247 C CA . SER A 1 150 ? 10.999 -8.155 -39.145 1.00 48.28 150 SER A CA 1
ATOM 1248 C C . SER A 1 150 ? 9.482 -8.200 -39.304 1.00 48.28 150 SER A C 1
ATOM 1250 O O . SER A 1 150 ? 8.730 -8.397 -38.344 1.00 48.28 150 SER A O 1
ATOM 1252 N N . SER A 1 151 ? 9.033 -7.887 -40.520 1.00 47.59 151 SER A N 1
ATOM 1253 C CA . SER A 1 151 ? 7.639 -7.975 -40.946 1.00 47.59 151 SER A CA 1
ATOM 1254 C C . SER A 1 151 ? 7.025 -9.263 -40.394 1.00 47.59 151 SER A C 1
ATOM 1256 O O . SER A 1 151 ? 7.640 -10.322 -40.542 1.00 47.59 151 SER A O 1
ATOM 1258 N N . PRO A 1 152 ? 5.868 -9.203 -39.709 1.00 49.75 152 PRO A N 1
ATOM 1259 C CA . PRO A 1 152 ? 5.263 -10.399 -39.155 1.00 49.75 152 PRO A CA 1
ATOM 1260 C C . PRO A 1 152 ? 4.991 -11.362 -40.309 1.00 49.75 152 PRO A C 1
ATOM 1262 O O . PRO A 1 152 ? 4.156 -11.086 -41.166 1.00 49.75 152 PRO A O 1
ATOM 1265 N N . SER A 1 153 ? 5.728 -12.474 -40.351 1.00 45.03 153 SER A N 1
ATOM 1266 C CA . SER A 1 153 ? 5.344 -13.597 -41.194 1.00 45.03 153 SER A CA 1
ATOM 1267 C C . SER A 1 153 ? 3.948 -14.025 -40.736 1.00 45.03 153 SER A C 1
ATOM 1269 O O . SER A 1 153 ? 3.771 -14.255 -39.532 1.00 45.03 153 SER A O 1
ATOM 1271 N N . PRO A 1 154 ? 2.962 -14.134 -41.642 1.00 50.22 154 PRO A N 1
ATOM 1272 C CA . PRO A 1 154 ? 1.592 -14.508 -41.291 1.00 50.22 154 PRO A CA 1
ATOM 1273 C C . PRO A 1 154 ? 1.497 -15.901 -40.639 1.00 50.22 154 PRO A C 1
ATOM 1275 O O . PRO A 1 154 ? 0.467 -16.231 -40.064 1.00 50.22 154 PRO A O 1
ATOM 1278 N N . ASN A 1 155 ? 2.592 -16.674 -40.642 1.00 46.00 155 ASN A N 1
ATOM 1279 C CA . ASN A 1 155 ? 2.688 -18.012 -40.058 1.00 46.00 155 ASN A CA 1
ATOM 1280 C C . ASN A 1 155 ? 3.438 -18.071 -38.706 1.00 46.00 15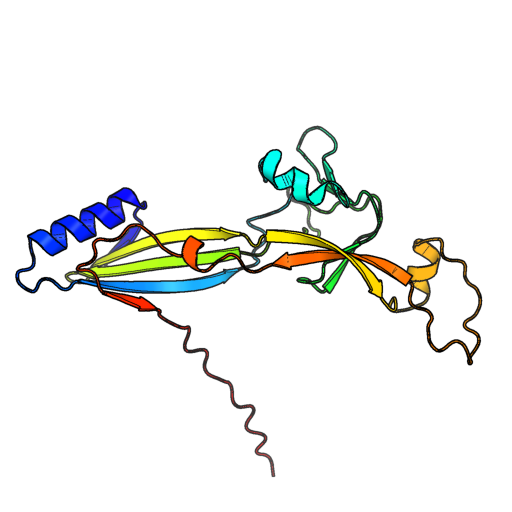5 ASN A C 1
ATOM 1282 O O . ASN A 1 155 ? 3.617 -19.157 -38.160 1.00 46.00 155 ASN A O 1
ATOM 1286 N N . SER A 1 156 ? 3.889 -16.945 -38.132 1.00 47.59 156 SER A N 1
ATOM 1287 C CA . SER A 1 156 ? 4.572 -16.933 -36.822 1.00 47.59 156 SER A CA 1
ATOM 1288 C C . SER A 1 156 ? 3.586 -16.647 -35.684 1.00 47.59 156 SER A C 1
ATOM 1290 O O . SER A 1 156 ? 3.425 -15.516 -35.223 1.00 47.59 156 SER A O 1
ATOM 1292 N N . SER A 1 157 ? 2.912 -17.694 -35.212 1.00 47.75 157 SER A N 1
ATOM 1293 C CA . SER A 1 157 ? 1.885 -17.624 -34.163 1.00 47.75 157 SER A CA 1
ATOM 1294 C C . SER A 1 157 ? 2.418 -17.328 -32.750 1.00 47.75 157 SER A C 1
ATOM 1296 O O . SER A 1 157 ? 1.620 -17.143 -31.832 1.00 47.75 157 SER A O 1
ATOM 1298 N N . ASN A 1 158 ? 3.738 -17.238 -32.542 1.00 56.38 158 ASN A N 1
ATOM 1299 C CA . ASN A 1 158 ? 4.344 -17.102 -31.210 1.00 56.38 158 ASN A CA 1
ATOM 1300 C C . ASN A 1 158 ? 5.463 -16.064 -31.151 1.00 56.38 158 ASN A C 1
ATOM 1302 O O . ASN A 1 158 ? 6.617 -16.339 -30.840 1.00 56.38 158 ASN A O 1
ATOM 1306 N N . ASN A 1 159 ? 5.093 -14.817 -31.406 1.00 60.56 159 ASN A N 1
ATOM 1307 C CA . ASN A 1 159 ? 6.017 -13.693 -31.367 1.00 60.56 159 ASN A CA 1
ATOM 1308 C C . ASN A 1 159 ? 6.012 -13.034 -29.962 1.00 60.56 159 ASN A C 1
ATOM 1310 O O . ASN A 1 159 ? 5.743 -11.839 -29.804 1.00 60.56 159 ASN A O 1
ATOM 1314 N N . SER A 1 160 ? 6.200 -13.872 -28.932 1.00 69.50 160 SER A N 1
ATOM 1315 C CA . SER A 1 160 ? 6.281 -13.494 -27.514 1.00 69.50 160 SER A CA 1
ATOM 1316 C C . SER A 1 160 ? 7.716 -13.144 -27.134 1.00 69.50 160 SER A C 1
ATOM 1318 O O . SER A 1 160 ? 8.636 -13.882 -27.480 1.00 69.50 160 SER A O 1
ATOM 1320 N N . ILE A 1 161 ? 7.900 -12.059 -26.392 1.00 79.50 161 ILE A N 1
ATOM 1321 C CA . ILE A 1 161 ? 9.208 -11.546 -25.970 1.00 79.50 161 ILE A CA 1
ATOM 1322 C C . ILE A 1 161 ? 9.303 -11.661 -24.447 1.00 79.50 161 ILE A C 1
ATOM 1324 O O . ILE A 1 161 ? 8.283 -11.556 -23.766 1.00 79.50 161 ILE A O 1
ATOM 1328 N N . LEU A 1 162 ? 10.508 -11.900 -23.922 1.00 86.06 162 LEU A N 1
ATOM 1329 C CA . LEU A 1 162 ? 10.772 -11.830 -22.484 1.00 86.06 162 LEU A CA 1
ATOM 1330 C C . LEU A 1 162 ? 10.735 -10.368 -22.037 1.00 86.06 162 LEU A C 1
ATOM 1332 O O . LEU A 1 162 ? 11.474 -9.541 -22.566 1.00 86.06 162 LEU A O 1
ATOM 1336 N N . VAL A 1 163 ? 9.862 -10.054 -21.087 1.00 89.00 163 VAL A N 1
ATOM 1337 C CA . VAL A 1 163 ? 9.673 -8.703 -20.557 1.00 89.00 163 VAL A CA 1
ATOM 1338 C C . VAL A 1 163 ? 9.707 -8.772 -19.036 1.00 89.00 163 VAL A C 1
ATOM 1340 O O . VAL A 1 163 ? 9.175 -9.713 -18.447 1.00 89.00 163 VAL A O 1
ATOM 1343 N N . HIS A 1 164 ? 10.335 -7.780 -18.407 1.00 93.12 164 HIS A N 1
ATOM 1344 C CA . HIS A 1 164 ? 10.270 -7.613 -16.960 1.00 93.12 164 HIS A CA 1
ATOM 1345 C C . HIS A 1 164 ? 8.867 -7.161 -16.560 1.00 93.12 164 HIS A C 1
ATOM 1347 O O . HIS A 1 164 ? 8.313 -6.247 -17.171 1.00 93.12 164 HIS A O 1
ATOM 1353 N N . ILE A 1 165 ? 8.297 -7.793 -15.544 1.00 93.75 165 ILE A N 1
ATOM 1354 C CA . ILE A 1 165 ? 6.974 -7.476 -15.020 1.00 93.75 165 ILE A CA 1
ATOM 1355 C C . ILE A 1 165 ? 7.113 -7.163 -13.538 1.00 93.75 165 ILE A C 1
ATOM 1357 O O . ILE A 1 165 ? 7.628 -7.978 -12.776 1.00 93.75 165 ILE A O 1
ATOM 1361 N N . LEU A 1 166 ? 6.652 -5.978 -13.154 1.00 96.06 166 LEU A N 1
ATOM 1362 C CA . LEU A 1 166 ? 6.418 -5.589 -11.776 1.00 96.06 166 LEU A CA 1
ATOM 1363 C C . LEU A 1 166 ? 5.017 -6.043 -11.372 1.00 96.06 166 LEU A C 1
ATOM 1365 O O . LEU A 1 166 ? 4.018 -5.631 -11.968 1.00 96.06 166 LEU A O 1
ATOM 1369 N N . ARG A 1 167 ? 4.974 -6.873 -10.339 1.00 95.50 167 ARG A N 1
ATOM 1370 C CA . ARG A 1 167 ? 3.7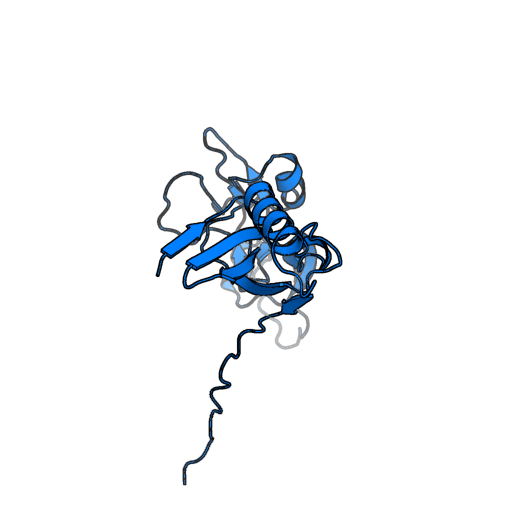73 -7.343 -9.659 1.00 95.50 167 ARG A CA 1
ATOM 1371 C C . ARG A 1 167 ? 3.705 -6.738 -8.272 1.00 95.50 167 ARG A C 1
ATOM 1373 O O . ARG A 1 167 ? 4.733 -6.436 -7.670 1.00 95.50 167 ARG A O 1
ATOM 1380 N N . PHE A 1 168 ? 2.488 -6.614 -7.767 1.00 95.44 168 PHE A N 1
ATOM 1381 C CA . PHE A 1 168 ? 2.224 -6.251 -6.385 1.00 95.44 168 PHE A CA 1
ATOM 1382 C C . PHE A 1 168 ? 1.444 -7.390 -5.738 1.00 95.44 168 PHE A C 1
ATOM 1384 O O . PHE A 1 168 ? 0.267 -7.599 -6.040 1.00 95.44 168 PHE A O 1
ATOM 1391 N N . ASN A 1 169 ? 2.121 -8.132 -4.871 1.00 94.56 169 ASN A N 1
ATOM 1392 C CA . ASN A 1 169 ? 1.543 -9.221 -4.105 1.00 94.56 169 ASN A CA 1
ATOM 1393 C C . ASN A 1 169 ? 0.768 -8.656 -2.917 1.00 94.56 169 ASN A C 1
ATOM 1395 O O . ASN A 1 169 ? 1.193 -7.694 -2.270 1.00 94.56 169 ASN A O 1
ATOM 1399 N N . GLN A 1 170 ? -0.397 -9.244 -2.649 1.00 92.75 170 GLN A N 1
ATOM 1400 C CA . GLN A 1 170 ? -1.209 -8.846 -1.506 1.00 92.75 170 GLN A CA 1
ATOM 1401 C C . GLN A 1 170 ? -0.444 -9.143 -0.209 1.00 92.75 170 GLN A C 1
ATOM 1403 O O . GLN A 1 170 ? 0.171 -10.205 -0.109 1.00 92.75 170 GLN A O 1
ATOM 1408 N N . PRO A 1 171 ? -0.469 -8.227 0.772 1.00 92.50 171 PRO A N 1
ATOM 1409 C CA . PRO A 1 171 ? 0.182 -8.453 2.053 1.00 92.50 171 PRO A CA 1
ATOM 1410 C C . PRO A 1 171 ? -0.526 -9.552 2.853 1.00 92.50 171 PRO A C 1
ATOM 1412 O O . PRO A 1 171 ? -1.735 -9.760 2.719 1.00 92.50 171 PRO A O 1
ATOM 1415 N N . ASP A 1 172 ? 0.233 -10.218 3.721 1.00 91.94 172 ASP A N 1
ATOM 1416 C CA . ASP A 1 172 ? -0.274 -11.283 4.585 1.00 91.94 172 ASP A CA 1
ATOM 1417 C C . ASP A 1 172 ? -1.377 -10.784 5.528 1.00 91.94 172 ASP A C 1
ATOM 1419 O O . ASP A 1 172 ? -1.270 -9.715 6.132 1.00 91.94 172 ASP A O 1
ATOM 1423 N N . GLU A 1 173 ? -2.388 -11.624 5.780 1.00 86.75 173 GLU A N 1
ATOM 1424 C CA . GLU A 1 173 ? -3.511 -11.282 6.670 1.00 86.75 173 GLU A CA 1
ATOM 1425 C C . GLU A 1 173 ? -3.071 -10.896 8.089 1.00 86.75 173 GLU A C 1
ATOM 1427 O O . GLU A 1 173 ? -3.732 -10.114 8.775 1.00 86.75 173 GLU A O 1
ATOM 1432 N N . ARG A 1 174 ? -1.923 -11.419 8.533 1.00 90.75 174 ARG A N 1
ATOM 1433 C CA . ARG A 1 174 ? -1.333 -11.103 9.839 1.00 90.75 174 ARG A CA 1
ATOM 1434 C C . ARG A 1 174 ? -0.971 -9.627 9.967 1.00 90.75 174 ARG A C 1
ATOM 1436 O O . ARG A 1 174 ? -1.052 -9.096 11.069 1.00 90.75 174 ARG A O 1
ATOM 1443 N N . MET A 1 175 ? -0.620 -8.973 8.860 1.00 92.06 175 MET A N 1
ATOM 1444 C CA . MET A 1 175 ? -0.264 -7.556 8.832 1.00 92.06 175 MET A CA 1
ATOM 1445 C C . MET A 1 175 ? -1.472 -6.644 9.061 1.00 92.06 175 MET A C 1
ATOM 1447 O O . MET A 1 175 ? -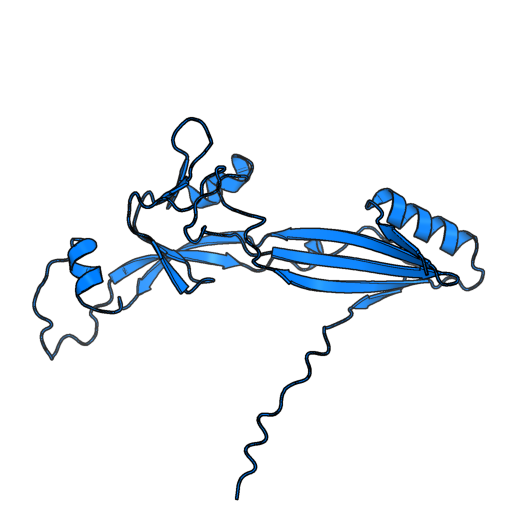1.285 -5.478 9.377 1.00 92.06 175 MET A O 1
ATOM 1451 N N . PHE A 1 176 ? -2.705 -7.149 8.929 1.00 91.94 176 PHE A N 1
ATOM 1452 C CA . PHE A 1 176 ? -3.924 -6.379 9.205 1.00 91.94 176 PHE A CA 1
ATOM 1453 C C . PHE A 1 176 ? -4.351 -6.422 10.672 1.00 91.94 176 PHE A C 1
ATOM 1455 O O . PHE A 1 176 ? -5.361 -5.809 11.014 1.00 91.94 176 PHE A O 1
ATOM 1462 N N . ASN A 1 177 ? -3.652 -7.185 11.516 1.00 91.06 177 ASN A N 1
ATOM 1463 C CA . ASN A 1 177 ? -4.002 -7.368 12.917 1.00 91.06 177 ASN A CA 1
ATOM 1464 C C . ASN A 1 177 ? -3.208 -6.419 13.814 1.00 91.06 177 ASN A C 1
ATOM 1466 O O . ASN A 1 177 ? -2.009 -6.234 13.624 1.00 91.06 177 ASN A O 1
ATOM 1470 N N . ILE A 1 178 ? -3.875 -5.890 14.836 1.00 92.38 178 ILE A N 1
ATOM 1471 C CA . ILE A 1 178 ? -3.241 -5.179 15.952 1.00 92.38 178 ILE A CA 1
ATOM 1472 C C . ILE A 1 178 ? -3.386 -5.994 17.237 1.00 92.38 178 ILE A C 1
ATOM 1474 O O . ILE A 1 178 ? -4.272 -6.847 17.349 1.00 92.38 178 ILE A O 1
ATOM 1478 N N . ASN A 1 179 ? -2.520 -5.734 18.215 1.00 90.50 179 ASN A N 1
ATOM 1479 C CA . ASN A 1 179 ? -2.492 -6.477 19.475 1.00 90.50 179 ASN A CA 1
ATOM 1480 C C . ASN A 1 179 ? -3.629 -6.033 20.410 1.00 90.50 179 ASN A C 1
ATOM 1482 O O . ASN A 1 179 ? -3.441 -5.208 21.302 1.00 90.50 179 ASN A O 1
ATOM 1486 N N . ILE A 1 180 ? -4.822 -6.587 20.196 1.00 89.06 180 ILE A N 1
ATOM 1487 C CA . ILE A 1 180 ? -6.022 -6.310 20.996 1.00 89.06 180 ILE A CA 1
ATOM 1488 C C . ILE A 1 180 ? -6.193 -7.391 22.083 1.00 89.06 180 ILE A C 1
ATOM 1490 O O . ILE A 1 180 ? -5.887 -8.559 21.829 1.00 89.06 180 ILE A O 1
ATOM 1494 N N . PRO A 1 181 ? -6.704 -7.046 23.285 1.00 88.81 181 PRO A N 1
ATOM 1495 C CA . PRO A 1 181 ? -7.060 -8.028 24.308 1.00 88.81 181 PRO A CA 1
ATOM 1496 C C . PRO A 1 181 ? -8.022 -9.113 23.798 1.00 88.81 181 PRO A C 1
ATOM 1498 O O . PRO A 1 181 ? -8.950 -8.836 23.039 1.00 88.81 181 PRO A O 1
ATOM 1501 N N . THR A 1 182 ? -7.849 -10.351 24.265 1.00 86.56 182 THR A N 1
ATOM 1502 C CA . THR A 1 182 ? -8.609 -11.528 23.797 1.00 86.56 182 THR A CA 1
ATOM 1503 C C . THR A 1 182 ? -10.103 -11.482 24.120 1.00 86.56 182 THR A C 1
ATOM 1505 O O . THR A 1 182 ? -10.878 -12.236 23.537 1.00 86.56 182 THR A O 1
ATOM 1508 N N . GLN A 1 183 ? -10.522 -10.605 25.036 1.00 87.75 183 GLN A N 1
ATOM 1509 C CA . GLN A 1 183 ? -11.929 -10.386 25.379 1.00 87.75 183 GLN A CA 1
ATOM 1510 C C . GLN A 1 183 ? -12.692 -9.602 24.296 1.00 87.75 183 GLN A C 1
ATOM 1512 O O . GLN A 1 183 ? -13.923 -9.562 24.306 1.00 87.75 183 GLN A O 1
ATOM 1517 N N . VAL A 1 184 ? -11.979 -8.956 23.371 1.00 88.50 184 VAL A N 1
ATOM 1518 C CA . VAL A 1 184 ? -12.581 -8.146 22.312 1.00 88.50 184 VAL A CA 1
ATOM 1519 C C . VAL A 1 184 ? -12.962 -9.015 21.125 1.00 88.50 184 VAL A C 1
ATOM 1521 O O . VAL A 1 184 ? -12.160 -9.793 20.612 1.00 88.50 184 VAL A O 1
ATOM 1524 N N . VAL A 1 185 ? -14.182 -8.822 20.634 1.00 89.25 185 VAL A N 1
ATOM 1525 C CA . VAL A 1 185 ? -14.640 -9.414 19.380 1.00 89.25 185 VAL A CA 1
ATOM 1526 C C . VAL A 1 185 ? -14.345 -8.434 18.251 1.00 89.25 185 VAL A C 1
ATOM 1528 O O . VAL A 1 185 ? -14.928 -7.351 18.193 1.00 89.25 185 VAL A O 1
ATOM 1531 N N . VAL A 1 186 ? -13.448 -8.818 17.343 1.00 90.00 186 VAL A N 1
ATOM 1532 C CA . VAL A 1 186 ? -13.183 -8.055 16.118 1.00 90.00 186 VAL A CA 1
ATOM 1533 C C . VAL A 1 186 ? -14.141 -8.524 15.026 1.00 90.00 186 VAL A C 1
ATOM 1535 O O . VAL A 1 186 ? -14.145 -9.699 14.662 1.00 90.00 186 VAL A O 1
ATOM 1538 N N . LEU A 1 187 ? -14.958 -7.611 14.506 1.00 90.12 187 LEU A N 1
ATOM 1539 C CA . LEU A 1 187 ? -15.873 -7.869 13.399 1.00 90.12 187 LEU A CA 1
ATOM 1540 C C . LEU A 1 187 ? -15.311 -7.308 12.099 1.00 90.12 187 LEU A C 1
ATOM 1542 O O . LEU A 1 187 ? -15.150 -6.097 11.950 1.00 90.12 187 LEU A O 1
ATOM 1546 N N . ASP A 1 188 ? -15.084 -8.190 11.130 1.00 87.19 188 ASP A N 1
ATOM 1547 C CA . ASP A 1 188 ? -14.688 -7.791 9.785 1.00 87.19 188 ASP A CA 1
ATOM 1548 C C . ASP A 1 188 ? -15.873 -7.227 9.012 1.00 87.19 188 ASP A C 1
ATOM 1550 O O . ASP A 1 188 ? -16.738 -7.944 8.499 1.00 87.19 188 ASP A O 1
ATOM 1554 N N . VAL A 1 189 ? -15.881 -5.906 8.879 1.00 82.50 189 VAL A N 1
ATOM 1555 C CA . VAL A 1 189 ? -16.838 -5.183 8.058 1.00 82.50 189 VAL A CA 1
ATOM 1556 C C . VAL A 1 189 ? -16.390 -5.308 6.605 1.00 82.50 189 VAL A C 1
ATOM 1558 O O . VAL A 1 189 ? -15.697 -4.446 6.054 1.00 82.50 189 VAL A O 1
ATOM 1561 N N . LYS A 1 190 ? -16.795 -6.404 5.953 1.00 68.88 190 LYS A N 1
ATOM 1562 C CA . LYS A 1 190 ? -16.740 -6.489 4.489 1.00 68.88 190 LYS A CA 1
ATOM 1563 C C . LYS A 1 190 ? -17.548 -5.321 3.934 1.00 68.88 190 LYS A C 1
ATOM 1565 O O . LYS A 1 190 ? -18.685 -5.097 4.349 1.00 68.88 190 LYS A O 1
ATOM 1570 N N . ARG A 1 191 ? -16.985 -4.574 2.977 1.00 50.12 191 ARG A N 1
ATOM 1571 C CA . ARG A 1 191 ? -17.794 -3.648 2.175 1.00 50.12 191 ARG A CA 1
ATOM 1572 C C . ARG A 1 191 ? -18.959 -4.466 1.606 1.00 50.12 191 ARG A C 1
ATOM 1574 O O . ARG A 1 191 ? -18.729 -5.318 0.752 1.00 50.12 191 ARG A O 1
ATOM 1581 N N . MET A 1 192 ? -20.192 -4.201 2.042 1.00 37.75 192 MET A N 1
ATOM 1582 C CA . MET A 1 192 ? -21.374 -4.460 1.222 1.00 37.75 192 MET A CA 1
ATOM 1583 C C . MET A 1 192 ? -21.242 -3.564 -0.012 1.00 37.75 192 MET A C 1
ATOM 1585 O O . MET A 1 192 ? -21.795 -2.469 -0.083 1.00 37.75 192 MET A O 1
ATOM 1589 N N . ILE A 1 193 ? -20.428 -3.988 -0.974 1.00 34.62 193 ILE A N 1
ATOM 1590 C CA . ILE A 1 193 ? -20.535 -3.495 -2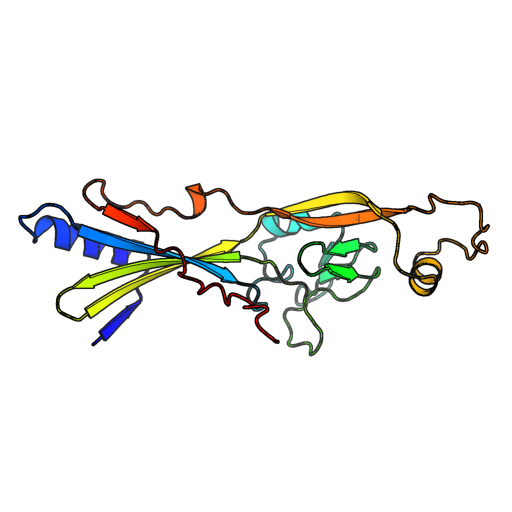.334 1.00 34.62 193 ILE A CA 1
ATOM 1591 C C . ILE A 1 193 ? -21.869 -4.064 -2.801 1.00 34.62 193 ILE A C 1
ATOM 1593 O O . ILE A 1 193 ? -21.998 -5.276 -2.955 1.00 34.62 193 ILE A O 1
ATOM 1597 N N . ARG A 1 194 ? -22.883 -3.203 -2.958 1.00 31.89 194 ARG A N 1
ATOM 1598 C CA . ARG A 1 194 ? -24.031 -3.531 -3.805 1.00 31.89 194 ARG A CA 1
ATOM 1599 C C . ARG A 1 194 ? -23.441 -4.018 -5.122 1.00 31.89 194 ARG A C 1
ATOM 1601 O O . ARG A 1 194 ? -22.835 -3.231 -5.846 1.00 31.89 194 ARG A O 1
ATOM 1608 N N . THR A 1 195 ? -23.601 -5.300 -5.418 1.00 30.67 195 THR A N 1
ATOM 1609 C CA . THR A 1 195 ? -23.687 -5.747 -6.797 1.00 30.67 195 THR A CA 1
ATOM 1610 C C . THR A 1 195 ? -24.734 -4.849 -7.444 1.00 30.67 195 THR A C 1
ATOM 1612 O O . THR A 1 195 ? -25.920 -4.941 -7.138 1.00 30.67 195 THR A O 1
ATOM 1615 N N . LEU A 1 196 ? -24.297 -3.925 -8.298 1.00 35.75 196 LEU A N 1
ATOM 1616 C CA . LEU A 1 196 ? -25.142 -3.534 -9.410 1.00 35.75 196 LEU A CA 1
ATOM 1617 C C . LEU A 1 196 ? -25.262 -4.816 -10.225 1.00 35.75 196 LEU A C 1
ATOM 1619 O O . LEU A 1 196 ? -24.372 -5.151 -11.006 1.00 35.75 196 LEU A O 1
ATOM 1623 N N . GLY A 1 197 ? -26.314 -5.584 -9.937 1.00 33.97 197 GLY A N 1
ATOM 1624 C CA . GLY A 1 197 ? -26.885 -6.454 -10.939 1.00 33.97 197 GLY A CA 1
ATOM 1625 C C . GLY A 1 197 ? -27.058 -5.574 -12.162 1.00 33.97 197 GLY A C 1
ATOM 1626 O O . GLY A 1 197 ? -27.800 -4.594 -12.142 1.00 33.97 197 GLY A O 1
ATOM 1627 N N . ILE A 1 198 ? -26.275 -5.855 -13.196 1.00 36.69 198 ILE A N 1
ATOM 1628 C CA . ILE A 1 198 ? -26.723 -5.534 -14.535 1.00 36.69 198 ILE A CA 1
ATOM 1629 C C . ILE A 1 198 ? -27.862 -6.523 -14.736 1.00 36.69 198 ILE A C 1
ATOM 1631 O O . ILE A 1 198 ? -27.652 -7.653 -15.175 1.00 36.69 198 ILE A O 1
ATOM 1635 N N . ASP A 1 199 ? -29.047 -6.112 -14.293 1.00 37.75 199 ASP A N 1
ATOM 1636 C CA . ASP A 1 199 ? -30.296 -6.668 -14.760 1.00 37.75 199 ASP A CA 1
ATOM 1637 C C . ASP A 1 199 ? -30.290 -6.396 -16.262 1.00 37.75 199 ASP A C 1
ATOM 1639 O O . ASP A 1 199 ? -30.616 -5.306 -16.736 1.00 37.75 199 ASP A O 1
ATOM 1643 N N . ASN A 1 200 ? -29.831 -7.384 -17.028 1.00 38.03 200 ASN A N 1
ATOM 1644 C CA . ASN A 1 200 ? -30.176 -7.500 -18.433 1.00 38.03 200 ASN A CA 1
ATOM 1645 C C . ASN A 1 200 ? -31.661 -7.880 -18.502 1.00 38.03 200 ASN A C 1
ATOM 1647 O O . ASN A 1 200 ? -32.021 -8.983 -18.900 1.00 38.03 200 ASN A O 1
ATOM 1651 N N . GLU A 1 201 ? -32.515 -6.949 -18.089 1.00 36.69 201 GLU A N 1
ATOM 1652 C CA . GLU A 1 201 ? -33.907 -6.876 -18.489 1.00 36.69 201 GLU A CA 1
ATOM 1653 C C . GLU A 1 201 ? -34.039 -5.711 -19.464 1.00 36.69 201 GLU A C 1
ATOM 1655 O O . GLU A 1 201 ? -33.927 -4.547 -19.087 1.00 36.69 201 GLU A O 1
ATOM 1660 N N . LYS A 1 202 ? -34.239 -6.061 -20.733 1.00 34.19 202 LYS A N 1
ATOM 1661 C CA . LYS A 1 202 ? -35.002 -5.351 -21.772 1.00 34.19 202 LYS A CA 1
ATOM 1662 C C . LYS A 1 202 ? -35.247 -6.423 -22.842 1.00 34.19 202 LYS A C 1
ATOM 1664 O O . LYS A 1 202 ? -34.280 -6.986 -23.349 1.00 34.19 202 LYS A O 1
ATOM 1669 N N . ILE A 1 203 ? -36.456 -6.996 -22.887 1.00 37.69 203 ILE A N 1
ATOM 1670 C CA . ILE A 1 203 ? -37.585 -6.544 -23.732 1.00 37.69 203 ILE A CA 1
ATOM 1671 C C . ILE A 1 203 ? -37.122 -6.321 -25.167 1.00 37.69 203 ILE A C 1
ATOM 1673 O O . ILE A 1 203 ? -36.371 -5.345 -25.385 1.00 37.69 203 ILE A O 1
#

pLDDT: mean 79.83, std 18.4, range [30.67, 96.81]

Foldseek 3Di:
DAEAEDEQVRVQVVQVVCCVVDPPLEAEKEKEKDKDFPQPAALQPDDPVLNVQCVVQWDFDDDFRFIFGCAWAAEPVVRDIHHGRDGQDGPDDDPDDHDGWMWMKMKIWDDDPRYIYIYIDIGTFRKDKDKDFADDPDDVVCVRNVNDPPPPDPPCPRPTDTHIYIDTHYDDPVVSDDDHDPSYHYHYDDPPPPPPPPPPDDD